Protein AF-A0A3M1WYJ8-F1 (afdb_monomer)

Solvent-accessible surface area (backbone atoms only — not comparable to full-atom values): 9253 Å² total; per-residue (Å²): 134,89,80,79,86,80,86,86,82,82,74,83,57,90,69,56,64,45,80,43,57,81,87,59,79,70,85,52,92,55,92,45,32,32,42,64,47,42,88,48,45,55,42,47,70,81,29,36,41,37,36,57,26,63,38,36,34,71,81,53,55,41,38,27,34,10,36,40,36,34,32,63,87,7,34,40,37,26,68,72,30,37,41,31,32,34,69,78,5,35,39,39,35,31,12,39,36,39,28,37,29,37,43,31,37,15,37,40,39,33,28,55,72,7,37,40,43,27,37,29,38,38,33,34,72,79,10,40,35,38,32,30,55,64,7,38,39,36,22,64,35,31,39,38,36,32,16,39,39,41,36,36,11,39,39,38,31,36,53,40,80,48,76,75,43,47,80,43,78,44,97,84,33,46,82,44,82,43,70,72,78,80,77,77,132

Structure (mmCIF, N/CA/C/O backbone):
data_AF-A0A3M1WYJ8-F1
#
_entry.id   AF-A0A3M1WYJ8-F1
#
loop_
_atom_site.group_PDB
_atom_site.id
_atom_site.type_symbol
_atom_site.label_atom_id
_atom_site.label_alt_id
_atom_site.label_comp_id
_atom_site.label_asym_id
_atom_site.label_entity_id
_atom_site.label_seq_id
_atom_site.pdbx_PDB_ins_code
_atom_site.Cartn_x
_atom_site.Cartn_y
_atom_site.Cartn_z
_atom_site.occupancy
_atom_site.B_iso_or_equiv
_atom_site.auth_seq_id
_atom_site.auth_comp_id
_atom_site.auth_asym_id
_atom_site.auth_atom_id
_atom_site.pdbx_PDB_model_num
ATOM 1 N N . MET A 1 1 ? 28.071 -8.691 -31.737 1.00 35.38 1 MET A N 1
ATOM 2 C CA . MET A 1 1 ? 26.910 -8.791 -32.644 1.00 35.38 1 MET A CA 1
ATOM 3 C C . MET A 1 1 ? 25.763 -8.056 -31.967 1.00 35.38 1 MET A C 1
ATOM 5 O O . MET A 1 1 ? 25.315 -8.495 -30.919 1.00 35.38 1 MET A O 1
ATOM 9 N N . LEU A 1 2 ? 25.422 -6.865 -32.464 1.00 39.56 2 LEU A N 1
ATOM 10 C CA . LEU A 1 2 ? 24.343 -6.019 -31.945 1.00 39.56 2 LEU A CA 1
ATOM 11 C C . LEU A 1 2 ? 23.001 -6.620 -32.377 1.00 39.56 2 LEU A C 1
ATOM 13 O O . LEU A 1 2 ? 22.712 -6.640 -33.572 1.00 39.56 2 LEU A O 1
ATOM 17 N N . LEU A 1 3 ? 22.196 -7.098 -31.432 1.00 30.53 3 LEU A N 1
ATOM 18 C CA . LEU A 1 3 ? 20.797 -7.431 -31.688 1.00 30.53 3 LEU A CA 1
ATOM 19 C C . LEU A 1 3 ? 19.951 -6.221 -31.287 1.00 30.53 3 LEU A C 1
ATOM 21 O O . LEU A 1 3 ? 19.890 -5.853 -30.117 1.00 30.53 3 LEU A O 1
ATOM 25 N N . ARG A 1 4 ? 19.347 -5.568 -32.283 1.00 37.62 4 ARG A N 1
ATOM 26 C CA . ARG A 1 4 ? 18.292 -4.574 -32.066 1.00 37.62 4 ARG A CA 1
ATOM 27 C C . ARG A 1 4 ? 16.993 -5.317 -31.729 1.00 37.62 4 ARG A C 1
ATOM 29 O O . ARG A 1 4 ? 16.650 -6.225 -32.486 1.00 37.62 4 ARG A O 1
ATOM 36 N N . PRO A 1 5 ? 16.242 -4.935 -30.685 1.00 34.72 5 PRO A N 1
ATOM 37 C CA . PRO A 1 5 ? 14.880 -5.420 -30.518 1.00 34.72 5 PRO A CA 1
ATOM 38 C C . PRO A 1 5 ? 13.950 -4.747 -31.535 1.00 34.72 5 PRO A C 1
ATOM 40 O O . PRO A 1 5 ? 14.002 -3.534 -31.739 1.00 34.72 5 PRO A O 1
ATOM 43 N N . ILE A 1 6 ? 13.114 -5.562 -32.173 1.00 37.09 6 ILE A N 1
ATOM 44 C CA . ILE A 1 6 ? 12.003 -5.161 -33.041 1.00 37.09 6 ILE 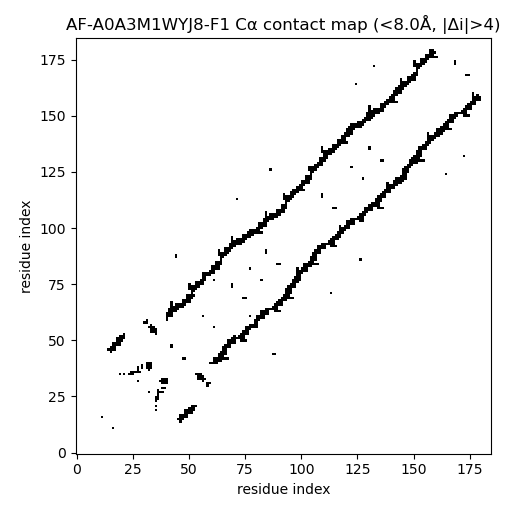A CA 1
ATOM 45 C C . ILE A 1 6 ? 10.793 -4.902 -32.132 1.00 37.09 6 ILE A C 1
ATOM 47 O O . ILE A 1 6 ? 10.436 -5.772 -31.341 1.00 37.09 6 ILE A O 1
ATOM 51 N N . GLN A 1 7 ? 10.171 -3.722 -32.231 1.00 39.06 7 GLN A N 1
ATOM 52 C CA . GLN A 1 7 ? 8.877 -3.441 -31.594 1.00 39.06 7 GLN A CA 1
ATOM 53 C C . GLN A 1 7 ? 7.760 -4.225 -32.296 1.00 39.06 7 GLN A C 1
ATOM 55 O O . GLN A 1 7 ? 7.704 -4.250 -33.528 1.00 39.06 7 GLN A O 1
ATOM 60 N N . PRO A 1 8 ? 6.844 -4.813 -31.513 1.00 36.22 8 PRO A N 1
ATOM 61 C CA . PRO A 1 8 ? 5.503 -4.233 -31.456 1.00 36.22 8 PRO A CA 1
ATOM 62 C C . PRO A 1 8 ? 4.924 -4.191 -30.030 1.00 36.22 8 PRO A C 1
ATOM 64 O O . PRO A 1 8 ? 4.892 -5.201 -29.336 1.00 36.22 8 PRO A O 1
ATOM 67 N N . GLY A 1 9 ? 4.405 -3.026 -29.622 1.00 38.31 9 GLY A N 1
ATOM 68 C CA . GLY A 1 9 ? 3.364 -2.938 -28.586 1.00 38.31 9 GLY A CA 1
ATOM 69 C C . GLY A 1 9 ? 3.595 -1.983 -27.415 1.00 38.31 9 GLY A C 1
ATOM 70 O O . GLY A 1 9 ? 2.616 -1.510 -26.852 1.00 38.3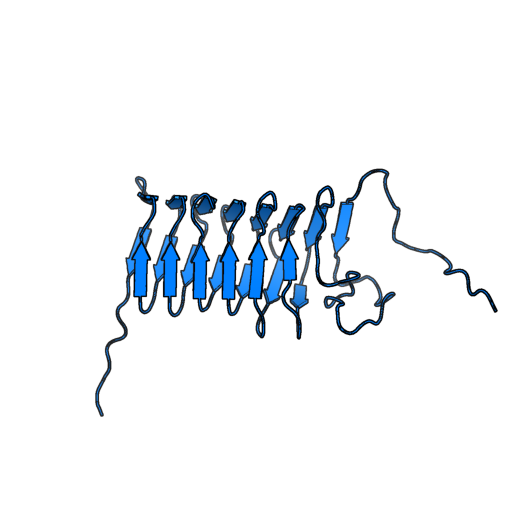1 9 GLY A O 1
ATOM 71 N N . VAL A 1 10 ? 4.837 -1.630 -27.076 1.00 44.97 10 VAL A N 1
ATOM 72 C CA . VAL A 1 10 ? 5.088 -0.513 -26.152 1.00 44.97 10 VAL A CA 1
ATOM 73 C C . VAL A 1 10 ? 5.203 0.736 -27.007 1.00 44.97 10 VAL A C 1
ATOM 75 O O . VAL A 1 10 ? 6.253 0.966 -27.601 1.00 44.97 10 VAL A O 1
ATOM 78 N N . SER A 1 11 ? 4.132 1.517 -27.126 1.00 38.69 11 SER A N 1
ATOM 79 C CA . SER A 1 11 ? 4.302 2.920 -27.498 1.00 38.69 11 SER A CA 1
ATOM 80 C C . SER A 1 11 ? 4.888 3.613 -26.273 1.00 38.69 11 SER A C 1
ATOM 82 O O . SER A 1 11 ? 4.176 3.714 -25.274 1.00 38.69 11 SER A O 1
ATOM 84 N N . PRO A 1 12 ? 6.152 4.075 -26.294 1.00 40.03 12 PRO A N 1
ATOM 85 C CA . PRO A 1 12 ? 6.555 5.095 -25.351 1.00 40.03 12 PRO A CA 1
ATOM 86 C C . PRO A 1 12 ? 5.782 6.342 -25.777 1.00 40.03 12 PRO A C 1
ATOM 88 O O . PRO A 1 12 ? 6.176 7.041 -26.708 1.00 40.03 12 PRO A O 1
ATOM 91 N N . THR A 1 13 ? 4.607 6.563 -25.196 1.00 44.53 13 THR A N 1
ATOM 92 C CA . THR A 1 13 ? 4.047 7.909 -25.204 1.00 44.53 13 THR A CA 1
ATOM 93 C C . THR A 1 13 ? 4.983 8.736 -24.345 1.00 44.53 13 THR A C 1
ATOM 95 O O . THR A 1 13 ? 5.343 8.303 -23.249 1.00 44.53 13 THR A O 1
ATOM 98 N N . ASP A 1 14 ? 5.454 9.851 -24.891 1.00 43.44 14 ASP A N 1
ATOM 99 C CA . ASP A 1 14 ? 6.293 10.811 -24.187 1.00 43.44 14 ASP A CA 1
ATOM 100 C C . ASP A 1 14 ? 5.779 10.999 -22.746 1.00 43.44 14 ASP A C 1
ATOM 102 O O . ASP A 1 14 ? 4.594 11.252 -22.552 1.00 43.44 14 ASP A O 1
ATOM 106 N N . GLU A 1 15 ? 6.682 10.821 -21.771 1.00 45.34 15 GLU A N 1
ATOM 107 C CA . GLU A 1 15 ? 6.469 10.733 -20.309 1.00 45.34 15 GLU A CA 1
ATOM 108 C C . GLU A 1 15 ? 6.172 9.331 -19.741 1.00 45.34 15 GLU A C 1
ATOM 110 O O . GLU A 1 15 ? 5.025 8.926 -19.639 1.00 45.34 15 GLU A O 1
ATOM 115 N N . GLY A 1 16 ? 7.226 8.630 -19.286 1.00 59.47 16 GLY A N 1
ATOM 116 C CA . GLY A 1 16 ? 7.313 7.836 -18.038 1.00 59.47 16 GLY A CA 1
ATOM 117 C C . GLY A 1 16 ? 6.191 6.881 -17.590 1.00 59.47 16 GLY A C 1
ATOM 118 O O . GLY A 1 16 ? 6.250 6.414 -16.452 1.00 59.47 16 GLY A O 1
ATOM 119 N N . GLN A 1 17 ? 5.181 6.600 -18.409 1.00 61.03 17 GLN A N 1
ATOM 120 C CA . GLN A 1 17 ? 3.990 5.835 -18.052 1.00 61.03 17 GLN A CA 1
ATOM 121 C C . GLN A 1 17 ? 4.057 4.422 -18.631 1.00 61.03 17 GLN A C 1
ATOM 123 O O . GLN A 1 17 ? 4.273 4.232 -19.828 1.00 61.03 17 GLN A O 1
ATOM 128 N N . TYR A 1 18 ? 3.820 3.426 -17.782 1.00 66.31 18 TYR A N 1
ATOM 129 C CA . TYR A 1 18 ? 3.803 2.016 -18.158 1.00 66.31 18 TYR A CA 1
ATOM 130 C C . TYR A 1 18 ? 2.464 1.386 -17.766 1.00 66.31 18 TYR A C 1
ATOM 132 O O . TYR A 1 18 ? 2.014 1.529 -16.628 1.00 66.31 18 TYR A O 1
ATOM 140 N N . TYR A 1 19 ? 1.845 0.661 -18.697 1.00 63.75 19 TYR A N 1
ATOM 141 C CA . TYR A 1 19 ? 0.573 -0.035 -18.496 1.00 63.75 19 TYR A CA 1
ATOM 142 C C . TYR A 1 19 ? 0.793 -1.548 -18.559 1.00 63.75 19 TYR A C 1
ATOM 144 O O . TYR A 1 19 ? 1.392 -2.043 -19.512 1.00 63.75 19 TYR A O 1
ATOM 152 N N . PHE A 1 20 ? 0.296 -2.279 -17.558 1.00 60.69 20 PHE A N 1
ATOM 153 C CA . PHE A 1 20 ? 0.412 -3.735 -17.468 1.00 60.69 20 PHE A CA 1
ATOM 154 C C . PHE A 1 20 ? -0.941 -4.398 -17.681 1.00 60.69 20 PHE A C 1
ATOM 156 O O . PHE A 1 20 ? -1.806 -4.348 -16.805 1.00 60.69 20 PHE A O 1
ATOM 163 N N . SER A 1 21 ? -1.086 -5.064 -18.827 1.00 56.38 21 SER A N 1
ATOM 164 C CA . SER A 1 21 ? -2.189 -5.977 -19.121 1.00 56.38 21 SER A CA 1
ATOM 165 C C . SER A 1 21 ? -1.664 -7.419 -19.169 1.00 56.38 21 SER A C 1
ATOM 167 O O . SER A 1 21 ? -0.598 -7.652 -19.744 1.00 56.38 21 SER A O 1
ATOM 169 N N . PRO A 1 22 ? -2.397 -8.406 -18.621 1.00 46.12 22 PRO A N 1
ATOM 170 C CA . PRO A 1 22 ? -1.986 -9.814 -18.596 1.00 46.12 22 PRO A CA 1
ATOM 171 C C . PRO A 1 22 ? -1.801 -10.459 -19.984 1.00 46.12 22 PRO A C 1
ATOM 173 O O . PRO A 1 22 ? -1.339 -11.593 -20.066 1.00 46.12 22 PRO A O 1
ATOM 176 N N . SER A 1 23 ? -2.143 -9.769 -21.078 1.00 46.81 23 SER A N 1
ATOM 177 C CA . SER A 1 23 ? -2.062 -10.289 -22.447 1.00 46.81 23 SER A CA 1
ATOM 178 C C . SER A 1 23 ? -0.786 -9.920 -23.221 1.00 46.81 23 SER A C 1
ATOM 180 O O . SER A 1 23 ? -0.756 -10.144 -24.430 1.00 46.81 23 SER A O 1
ATOM 182 N N . GLN A 1 24 ? 0.229 -9.302 -22.600 1.00 47.62 24 GLN A N 1
ATOM 183 C CA . GLN A 1 24 ? 1.444 -8.858 -23.303 1.00 47.62 24 GLN A CA 1
ATOM 184 C C . GLN A 1 24 ? 2.704 -9.602 -22.828 1.00 47.62 24 GLN A C 1
ATOM 186 O O . GLN A 1 24 ? 2.975 -9.711 -21.635 1.00 47.62 24 GLN A O 1
ATOM 191 N N . ASP A 1 25 ? 3.436 -10.141 -23.807 1.00 45.81 25 ASP A N 1
ATOM 192 C CA . ASP A 1 25 ? 4.542 -11.093 -23.684 1.00 45.81 25 ASP A CA 1
ATOM 193 C C . ASP A 1 25 ? 5.726 -10.651 -22.798 1.00 45.81 25 ASP A C 1
ATOM 195 O O . ASP A 1 25 ? 6.100 -9.479 -22.721 1.00 45.81 25 ASP A O 1
ATOM 199 N N . ASN A 1 26 ? 6.384 -11.659 -22.206 1.00 45.47 26 ASN A N 1
ATOM 200 C CA . ASN A 1 26 ? 7.586 -11.617 -21.358 1.00 45.47 26 ASN A CA 1
ATOM 201 C C . ASN A 1 26 ? 8.853 -11.114 -22.096 1.00 45.47 26 ASN A C 1
ATOM 203 O O . ASN A 1 26 ? 9.831 -11.848 -22.247 1.00 45.47 26 ASN A O 1
ATOM 207 N N . LEU A 1 27 ? 8.871 -9.863 -22.562 1.00 52.78 27 LEU A N 1
ATOM 208 C CA . LEU A 1 27 ? 9.989 -9.300 -23.343 1.00 52.78 27 LEU A CA 1
ATOM 209 C C . LEU A 1 27 ? 11.279 -9.074 -22.534 1.00 52.78 27 LEU A C 1
ATOM 211 O O . LEU A 1 27 ? 12.350 -8.882 -23.110 1.00 52.78 27 LEU A O 1
ATOM 215 N N . PHE A 1 28 ? 11.202 -9.140 -21.205 1.00 48.91 28 PHE A N 1
ATOM 216 C CA . PHE A 1 28 ? 12.353 -9.046 -20.315 1.00 48.91 28 PHE A CA 1
ATOM 217 C C . PHE A 1 28 ? 12.410 -10.300 -19.435 1.00 48.91 28 PHE A C 1
ATOM 219 O O . PHE A 1 28 ? 11.423 -10.637 -18.775 1.00 48.91 28 PHE A O 1
ATOM 226 N N . VAL A 1 29 ? 13.573 -10.956 -19.366 1.00 51.25 29 VAL A N 1
ATOM 227 C CA . VAL A 1 29 ? 13.847 -12.072 -18.443 1.00 51.25 29 VAL A CA 1
ATOM 228 C C . VAL A 1 29 ? 15.046 -11.692 -17.581 1.00 51.25 29 VAL A C 1
ATOM 230 O O . VAL A 1 29 ? 16.197 -11.916 -17.947 1.00 51.25 29 VAL A O 1
ATOM 233 N N . THR A 1 30 ? 14.777 -11.064 -16.440 1.00 58.12 30 THR A N 1
ATOM 234 C CA . THR A 1 30 ? 15.759 -10.881 -15.368 1.00 58.12 30 THR A CA 1
ATOM 235 C C . THR A 1 30 ? 15.161 -11.399 -14.059 1.00 58.12 30 THR A C 1
ATOM 237 O O . THR A 1 30 ? 13.935 -11.410 -13.927 1.00 58.12 30 THR A O 1
ATOM 240 N N . PRO A 1 31 ? 15.982 -11.797 -13.070 1.00 61.78 31 PRO A N 1
ATOM 241 C CA . PRO A 1 31 ? 15.484 -12.212 -11.754 1.00 61.78 31 PRO A CA 1
ATOM 242 C C . PRO A 1 31 ? 14.673 -11.134 -11.014 1.00 61.78 31 PRO A C 1
ATOM 244 O O . PRO A 1 31 ? 14.010 -11.438 -10.030 1.00 61.78 31 PRO A O 1
ATOM 247 N N . GLN A 1 32 ? 14.751 -9.881 -11.467 1.00 64.00 32 GLN A N 1
ATOM 248 C CA . GLN A 1 32 ? 14.113 -8.711 -10.861 1.00 64.00 32 GLN A CA 1
ATOM 249 C C . GLN A 1 32 ? 12.874 -8.258 -11.635 1.00 64.00 32 GLN A C 1
ATOM 251 O O . GLN A 1 32 ? 12.406 -7.139 -11.444 1.00 64.00 32 GLN A O 1
ATOM 256 N N . ASN A 1 33 ? 12.364 -9.093 -12.539 1.00 69.88 33 ASN A N 1
ATOM 257 C CA . ASN A 1 33 ? 11.153 -8.769 -13.269 1.00 69.88 33 ASN A CA 1
ATOM 258 C C . ASN A 1 33 ? 9.918 -9.214 -12.506 1.00 69.88 33 ASN A C 1
ATOM 260 O O . ASN A 1 33 ? 9.899 -10.242 -11.828 1.00 69.88 33 ASN A O 1
ATOM 264 N N . TRP A 1 34 ? 8.877 -8.413 -12.660 1.00 80.44 34 TRP A N 1
ATOM 265 C CA . TRP A 1 34 ? 7.548 -8.725 -12.165 1.00 80.44 34 TRP A CA 1
ATOM 266 C C . TRP A 1 34 ? 6.946 -9.780 -13.097 1.00 80.44 34 TRP A C 1
ATOM 268 O O . TRP A 1 34 ? 7.482 -10.037 -14.175 1.00 80.44 34 TRP A O 1
ATOM 278 N N . LEU A 1 35 ? 5.842 -10.404 -12.715 1.00 76.06 35 LEU A N 1
ATOM 279 C CA . LEU A 1 35 ? 5.096 -11.281 -13.615 1.00 76.06 35 LEU A CA 1
ATOM 280 C C . LEU A 1 35 ? 3.676 -10.736 -13.764 1.00 76.06 35 LEU A C 1
ATOM 282 O O . LEU A 1 35 ? 2.961 -10.751 -12.767 1.00 76.06 35 LEU A O 1
ATOM 286 N N . PRO A 1 36 ? 3.248 -10.278 -14.956 1.00 66.81 36 PRO A N 1
ATOM 287 C CA . PRO A 1 36 ? 4.002 -10.210 -16.218 1.00 66.81 36 PRO A CA 1
ATOM 288 C C . PRO A 1 36 ? 5.160 -9.188 -16.185 1.00 66.81 36 PRO A C 1
ATOM 290 O O . PRO A 1 36 ? 5.178 -8.284 -15.351 1.00 66.81 36 PRO A O 1
ATOM 293 N N . SER A 1 37 ? 6.145 -9.352 -17.079 1.00 64.81 37 SER A N 1
ATOM 294 C CA . SER A 1 37 ? 7.452 -8.669 -17.027 1.00 64.81 37 SER A CA 1
ATOM 295 C C . SER A 1 37 ? 7.400 -7.132 -17.040 1.00 64.81 37 SER A C 1
ATOM 297 O O . SER A 1 37 ? 7.342 -6.521 -18.105 1.00 64.81 37 SER A O 1
ATOM 299 N N . TYR A 1 38 ? 7.584 -6.502 -15.875 1.00 72.25 38 TYR A N 1
ATOM 300 C CA . TYR A 1 38 ? 8.110 -5.131 -15.743 1.00 72.25 38 TYR A CA 1
ATOM 301 C C . TYR A 1 38 ? 9.633 -5.179 -15.534 1.00 72.25 38 TYR A C 1
ATOM 303 O O . TYR A 1 38 ? 10.104 -6.028 -14.770 1.00 72.25 38 TYR A O 1
ATOM 311 N N . PRO A 1 39 ? 10.423 -4.307 -16.189 1.00 65.88 39 PRO A N 1
ATOM 312 C CA . PRO A 1 39 ? 11.866 -4.279 -16.005 1.00 65.88 39 PRO A CA 1
ATOM 313 C C . PRO A 1 39 ? 12.261 -3.699 -14.638 1.00 65.88 39 PRO A C 1
ATOM 315 O O . PRO A 1 39 ? 12.240 -2.489 -14.419 1.00 65.88 39 PRO A O 1
ATOM 318 N N . GLY A 1 40 ? 12.751 -4.573 -13.759 1.00 77.19 40 GLY A N 1
ATOM 319 C CA . GLY A 1 40 ? 13.444 -4.197 -12.529 1.00 77.19 40 GLY A CA 1
ATOM 320 C C . GLY A 1 40 ? 12.573 -4.128 -11.273 1.00 77.19 40 GLY A C 1
ATOM 321 O O . GLY A 1 40 ? 11.352 -4.188 -11.300 1.00 77.19 40 GLY A O 1
ATOM 322 N N . ALA A 1 41 ? 13.240 -3.976 -10.132 1.00 87.44 41 ALA A N 1
ATOM 323 C CA . ALA A 1 41 ? 12.632 -4.025 -8.802 1.00 87.44 41 ALA A CA 1
ATOM 324 C C . ALA A 1 41 ? 12.114 -2.668 -8.292 1.00 87.44 41 ALA A C 1
ATOM 326 O O . ALA A 1 41 ? 11.773 -2.538 -7.119 1.00 87.44 41 ALA A O 1
ATOM 327 N N . LYS A 1 42 ? 12.119 -1.633 -9.141 1.00 91.25 42 LYS A N 1
ATOM 328 C CA . LYS A 1 42 ? 11.938 -0.248 -8.710 1.00 91.25 42 LYS A CA 1
ATOM 329 C C . LYS A 1 42 ? 11.111 0.570 -9.694 1.00 91.25 42 LYS A C 1
ATOM 331 O O . LYS A 1 42 ? 11.452 0.635 -10.874 1.00 91.25 42 LYS A O 1
ATOM 336 N N . VAL A 1 43 ? 10.079 1.236 -9.186 1.00 92.44 43 VAL A N 1
ATOM 337 C CA . VAL A 1 43 ? 9.394 2.340 -9.873 1.00 92.44 43 VAL A CA 1
ATOM 338 C C . VAL A 1 43 ? 10.137 3.618 -9.510 1.00 92.44 43 VAL A C 1
ATOM 340 O O . VAL A 1 43 ? 10.085 4.055 -8.358 1.00 92.44 43 VAL A O 1
ATOM 343 N N . LYS A 1 44 ? 10.896 4.186 -10.444 1.00 91.81 44 LYS A N 1
ATOM 344 C CA . LYS A 1 44 ? 11.788 5.318 -10.159 1.00 91.81 44 LYS A CA 1
ATOM 345 C C . LYS A 1 44 ? 11.008 6.620 -10.032 1.00 91.81 44 LYS A C 1
ATOM 347 O O . LYS A 1 44 ? 9.900 6.751 -10.543 1.00 91.81 44 LYS A O 1
ATOM 352 N N . ALA A 1 45 ? 11.622 7.613 -9.396 1.00 92.75 45 ALA A N 1
ATOM 353 C CA . ALA A 1 45 ? 11.074 8.962 -9.350 1.00 92.75 45 ALA A CA 1
ATOM 354 C C . ALA A 1 45 ? 10.732 9.477 -10.764 1.00 92.75 45 ALA A C 1
ATOM 356 O O . ALA A 1 45 ? 11.539 9.369 -11.688 1.00 92.75 45 ALA A O 1
ATOM 357 N N . GLY A 1 46 ? 9.529 10.031 -10.920 1.00 90.62 46 GLY A N 1
ATOM 358 C CA . GLY A 1 46 ? 8.997 10.501 -12.204 1.00 90.62 46 GLY A CA 1
ATOM 359 C C . GLY A 1 46 ? 8.351 9.419 -13.079 1.00 90.62 46 GLY A C 1
ATOM 360 O O . GLY A 1 46 ? 7.670 9.767 -14.039 1.00 90.62 46 GLY A O 1
ATOM 361 N N . GLU A 1 47 ? 8.504 8.132 -12.753 1.00 89.19 47 GLU A N 1
ATOM 362 C CA . GLU A 1 47 ? 7.796 7.049 -13.444 1.00 89.19 47 GLU A CA 1
ATOM 363 C C . GLU A 1 47 ? 6.403 6.837 -12.845 1.00 89.19 47 GLU A C 1
ATOM 365 O O . GLU A 1 47 ? 6.177 7.020 -11.644 1.00 89.19 47 GLU A O 1
ATOM 370 N N . THR A 1 48 ? 5.467 6.416 -13.692 1.00 92.62 48 THR A N 1
ATOM 371 C CA . THR A 1 48 ? 4.159 5.911 -13.276 1.00 92.62 48 THR A CA 1
ATOM 372 C C . THR A 1 48 ? 3.949 4.519 -13.848 1.00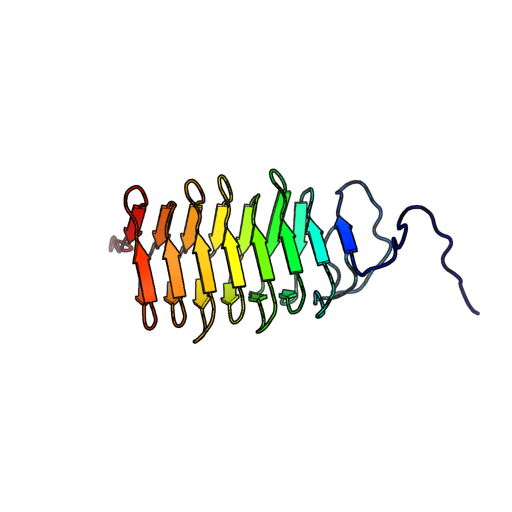 92.62 48 THR A C 1
ATOM 374 O O . THR A 1 48 ? 4.006 4.317 -15.059 1.00 92.62 48 THR A O 1
ATOM 377 N N . VAL A 1 49 ? 3.672 3.556 -12.979 1.00 90.88 49 VAL A N 1
ATOM 378 C CA . VAL A 1 49 ? 3.354 2.179 -13.357 1.00 90.88 49 VAL A CA 1
ATOM 379 C C . VAL A 1 49 ? 1.906 1.895 -12.995 1.00 90.88 49 VAL A C 1
ATOM 381 O O . VAL A 1 49 ? 1.495 2.148 -11.868 1.00 90.88 49 VAL A O 1
ATOM 384 N N . THR A 1 50 ? 1.135 1.365 -13.943 1.00 92.00 50 THR A N 1
ATOM 385 C CA . THR A 1 50 ? -0.279 1.023 -13.754 1.00 92.00 50 THR A CA 1
ATOM 386 C C . THR A 1 50 ? -0.505 -0.469 -13.966 1.00 92.00 50 THR A C 1
ATOM 388 O O . THR A 1 50 ? -0.257 -0.989 -15.053 1.00 92.00 50 THR A O 1
ATOM 391 N N . ILE A 1 51 ? -1.019 -1.152 -12.946 1.00 90.31 51 ILE A N 1
ATOM 392 C CA . ILE A 1 51 ? -1.395 -2.567 -12.976 1.00 90.31 51 ILE A CA 1
ATOM 393 C C . ILE A 1 51 ? -2.890 -2.666 -13.291 1.00 90.31 51 ILE A C 1
ATOM 395 O O . ILE A 1 51 ? -3.710 -2.125 -12.552 1.00 90.31 51 ILE A O 1
ATOM 399 N N . GLN A 1 52 ? -3.239 -3.344 -14.390 1.00 88.38 52 GLN A N 1
ATOM 400 C CA . GLN A 1 52 ? -4.623 -3.475 -14.880 1.00 88.38 52 GLN A CA 1
ATOM 401 C C . GLN A 1 52 ? -5.177 -4.906 -14.780 1.00 88.38 52 GLN A C 1
ATOM 403 O O . GLN A 1 52 ? -6.321 -5.153 -15.141 1.00 88.38 52 GLN A O 1
ATOM 408 N N . GLY A 1 53 ? -4.359 -5.857 -14.333 1.00 87.19 53 GLY A N 1
ATOM 409 C CA . GLY A 1 53 ? -4.745 -7.249 -14.119 1.00 87.19 53 GLY A CA 1
ATOM 410 C C . GLY A 1 53 ? -3.969 -7.822 -12.944 1.00 87.19 53 GLY A C 1
ATOM 411 O O . GLY A 1 53 ? -3.801 -7.150 -11.934 1.00 87.19 53 GLY A O 1
ATOM 412 N N . VAL A 1 54 ? -3.453 -9.040 -13.069 1.00 89.94 54 VAL A N 1
ATOM 413 C CA . VAL A 1 54 ? -2.675 -9.653 -11.988 1.00 89.94 54 VAL A CA 1
ATOM 414 C C . VAL A 1 54 ? -1.179 -9.428 -12.197 1.00 89.94 54 VAL A C 1
ATOM 416 O O . VAL A 1 54 ? -0.662 -9.714 -13.277 1.00 89.94 54 VAL A O 1
ATOM 419 N N . ALA A 1 55 ? -0.490 -8.953 -11.159 1.00 89.94 55 ALA A N 1
ATOM 420 C CA . ALA A 1 55 ? 0.961 -8.829 -11.100 1.00 89.94 55 ALA A CA 1
ATOM 421 C C . ALA A 1 55 ? 1.529 -9.567 -9.877 1.00 89.94 55 ALA A C 1
ATOM 423 O O . ALA A 1 55 ? 1.024 -9.424 -8.766 1.00 89.94 55 ALA A O 1
ATOM 424 N N . TYR A 1 56 ? 2.612 -10.320 -10.065 1.00 89.50 56 TYR A N 1
ATOM 425 C CA . TYR A 1 56 ? 3.335 -11.023 -9.007 1.00 89.50 56 TYR A CA 1
ATOM 426 C C . TYR A 1 56 ? 4.768 -10.510 -8.885 1.00 89.50 56 TYR A C 1
ATOM 428 O O . TYR A 1 56 ? 5.486 -10.385 -9.880 1.00 89.50 56 TYR A O 1
ATOM 436 N N . ILE A 1 57 ? 5.200 -10.292 -7.646 1.00 89.12 57 ILE A N 1
ATOM 437 C CA . ILE A 1 57 ? 6.564 -9.932 -7.260 1.00 89.12 57 ILE A CA 1
ATOM 438 C C . ILE A 1 57 ? 7.144 -11.104 -6.459 1.00 89.12 57 ILE A C 1
ATOM 440 O O . ILE A 1 57 ? 6.865 -11.235 -5.263 1.00 89.12 57 ILE A O 1
ATOM 444 N N . PRO A 1 58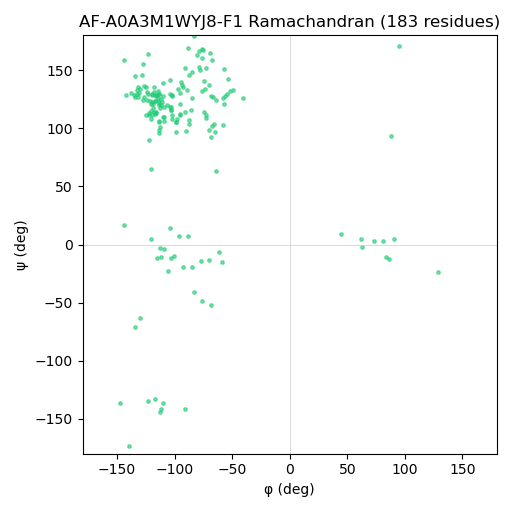 ? 7.893 -12.017 -7.100 1.00 77.38 58 PRO A N 1
ATOM 445 C CA . PRO A 1 58 ? 8.151 -13.315 -6.495 1.00 77.38 58 PRO A CA 1
ATOM 446 C C . PRO A 1 58 ? 9.312 -13.305 -5.493 1.00 77.38 58 PRO A C 1
ATOM 448 O O . PRO A 1 58 ? 9.201 -13.952 -4.457 1.00 77.38 58 PRO A O 1
ATOM 451 N N . HIS A 1 59 ? 10.422 -12.602 -5.763 1.00 82.00 59 HIS A N 1
ATOM 452 C CA . HIS A 1 59 ? 11.688 -12.860 -5.048 1.00 82.00 59 HIS A CA 1
ATOM 453 C C . HIS A 1 59 ? 12.557 -11.626 -4.756 1.00 82.00 59 HIS A C 1
ATOM 455 O O . HIS A 1 59 ? 13.741 -11.770 -4.457 1.00 82.00 59 HIS A O 1
ATOM 461 N N . PHE A 1 60 ? 12.009 -10.417 -4.834 1.00 87.69 60 PHE A N 1
ATOM 462 C CA . PHE A 1 60 ? 12.726 -9.192 -4.466 1.00 87.69 60 PHE A CA 1
ATOM 463 C C . PHE A 1 60 ? 11.784 -8.180 -3.812 1.00 87.69 60 PHE A C 1
ATOM 465 O O . PHE A 1 60 ? 10.571 -8.244 -4.004 1.00 87.69 60 PHE A O 1
ATOM 472 N N . ASP A 1 61 ? 12.356 -7.244 -3.056 1.00 92.38 61 ASP A N 1
ATOM 473 C CA . ASP A 1 61 ? 11.617 -6.087 -2.556 1.00 92.38 61 ASP A CA 1
ATOM 474 C C . ASP A 1 61 ? 11.245 -5.167 -3.721 1.00 92.38 61 ASP A C 1
ATOM 476 O O . ASP A 1 61 ? 12.115 -4.758 -4.494 1.00 92.38 61 ASP A O 1
ATOM 480 N N . LEU A 1 62 ? 9.966 -4.811 -3.827 1.00 94.62 62 LEU A N 1
ATOM 481 C CA . LEU A 1 62 ? 9.509 -3.798 -4.773 1.00 94.62 62 LEU A CA 1
ATOM 482 C C . LEU A 1 62 ? 9.647 -2.413 -4.135 1.00 94.62 62 LEU A C 1
ATOM 484 O O . LEU A 1 62 ? 8.961 -2.108 -3.161 1.00 94.62 62 LEU A O 1
ATOM 488 N N . GLU A 1 63 ? 10.503 -1.567 -4.701 1.00 96.19 63 GLU A N 1
ATOM 489 C CA . GLU A 1 63 ? 10.684 -0.178 -4.276 1.00 96.19 63 GLU A CA 1
ATOM 490 C C . GLU A 1 63 ? 9.879 0.799 -5.143 1.00 96.19 63 GLU A C 1
ATOM 492 O O . GLU A 1 63 ? 9.921 0.754 -6.372 1.00 96.19 63 GLU A O 1
ATOM 497 N N . ILE A 1 64 ? 9.185 1.741 -4.509 1.00 97.06 64 ILE A N 1
ATOM 498 C CA . ILE A 1 64 ? 8.403 2.777 -5.189 1.00 97.06 64 ILE A CA 1
ATOM 499 C C . ILE A 1 64 ? 8.941 4.147 -4.776 1.00 97.06 64 ILE A C 1
ATOM 501 O O . ILE A 1 64 ? 8.728 4.583 -3.649 1.00 97.06 64 ILE A O 1
ATOM 505 N N . GLU A 1 65 ? 9.631 4.824 -5.692 1.00 96.25 65 GLU A N 1
ATOM 506 C CA . GLU A 1 65 ? 9.990 6.254 -5.608 1.00 96.25 65 GLU A CA 1
ATOM 507 C C . GLU A 1 65 ? 9.142 7.121 -6.544 1.00 96.25 65 GLU A C 1
ATOM 509 O O . GLU A 1 65 ? 9.029 8.324 -6.330 1.00 96.25 65 GLU A O 1
ATOM 514 N N . GLY A 1 66 ? 8.580 6.526 -7.600 1.00 95.56 66 GLY A N 1
ATOM 515 C CA . GLY A 1 66 ? 7.594 7.150 -8.480 1.00 95.56 66 GLY A CA 1
ATOM 516 C C . GLY A 1 66 ? 6.166 6.887 -8.017 1.00 95.56 66 GLY A C 1
ATOM 517 O O . GLY A 1 66 ? 5.879 6.866 -6.821 1.00 95.56 66 GLY A O 1
ATOM 518 N N . THR A 1 67 ? 5.266 6.658 -8.972 1.00 96.94 67 THR A N 1
ATOM 519 C CA . THR A 1 67 ? 3.862 6.324 -8.701 1.00 96.94 67 THR A CA 1
ATOM 520 C C . THR A 1 67 ? 3.541 4.903 -9.157 1.00 96.94 67 THR A C 1
ATOM 522 O O . THR A 1 67 ? 3.749 4.563 -10.319 1.00 96.94 67 THR A O 1
ATOM 525 N N . LEU A 1 68 ? 2.994 4.076 -8.268 1.00 96.25 68 LEU A N 1
ATOM 526 C CA . LEU A 1 68 ? 2.397 2.785 -8.614 1.00 96.25 68 LEU A CA 1
ATOM 527 C C . LEU A 1 68 ? 0.881 2.863 -8.430 1.00 96.25 68 LEU A C 1
ATOM 529 O O . LEU A 1 68 ? 0.408 3.256 -7.365 1.00 96.25 68 LEU A O 1
ATOM 533 N N . ILE A 1 69 ? 0.130 2.478 -9.455 1.00 96.12 69 ILE A N 1
ATOM 534 C CA . ILE A 1 69 ? -1.332 2.469 -9.466 1.00 96.12 69 ILE A CA 1
ATOM 535 C C . ILE A 1 69 ? -1.803 1.034 -9.693 1.00 96.12 69 ILE A C 1
ATOM 537 O O . ILE A 1 69 ? -1.457 0.425 -10.702 1.00 96.12 69 ILE A O 1
ATOM 541 N N . VAL A 1 70 ? -2.610 0.495 -8.785 1.00 95.88 70 VAL A N 1
ATOM 542 C CA . VAL A 1 70 ? -3.327 -0.776 -8.976 1.00 95.88 70 VAL A CA 1
ATOM 543 C C . VAL A 1 70 ? -4.772 -0.428 -9.294 1.00 95.88 70 VAL A C 1
ATOM 545 O O . VAL A 1 70 ? -5.429 0.205 -8.474 1.00 95.88 70 VAL A O 1
ATOM 548 N N . LEU A 1 71 ? -5.253 -0.755 -10.494 1.00 94.31 71 LEU A N 1
ATOM 549 C CA . LEU A 1 71 ? -6.616 -0.414 -10.910 1.00 94.31 71 LEU A CA 1
ATOM 550 C C . LEU A 1 71 ? -7.668 -1.320 -10.264 1.00 94.31 71 LEU A C 1
ATOM 552 O O . LEU A 1 71 ? -7.356 -2.349 -9.674 1.00 94.31 71 LEU A O 1
ATOM 556 N N . LEU A 1 72 ? -8.934 -0.926 -10.402 1.00 93.62 72 LEU A N 1
ATOM 557 C CA . LEU A 1 72 ? -10.067 -1.779 -10.062 1.00 93.62 72 LEU A CA 1
ATOM 558 C C . LEU A 1 72 ? -9.956 -3.125 -10.797 1.00 93.62 72 LEU A C 1
ATOM 560 O O . LEU A 1 72 ? -9.510 -3.164 -11.944 1.00 93.62 72 LEU A O 1
ATOM 564 N N . ASP A 1 73 ? -10.343 -4.206 -10.121 1.00 91.31 73 ASP A N 1
ATOM 565 C CA . ASP A 1 73 ? -10.248 -5.598 -10.590 1.00 91.31 73 ASP A CA 1
ATOM 566 C C . ASP A 1 73 ? -8.815 -6.102 -10.876 1.00 91.31 73 ASP A C 1
ATOM 568 O O . ASP A 1 73 ? -8.630 -7.237 -11.320 1.00 91.31 73 ASP A O 1
ATOM 572 N N . ALA A 1 74 ? -7.789 -5.292 -10.594 1.00 93.12 74 ALA A N 1
ATOM 573 C CA . ALA A 1 74 ? -6.391 -5.696 -10.645 1.00 93.12 74 ALA A CA 1
ATOM 574 C C . ALA A 1 74 ? -5.917 -6.213 -9.279 1.00 93.12 74 ALA A C 1
ATOM 576 O O . ALA A 1 74 ? -6.388 -5.760 -8.233 1.00 93.12 74 ALA A O 1
ATOM 577 N N . THR A 1 75 ? -4.930 -7.110 -9.289 1.00 94.25 75 THR A N 1
ATOM 578 C CA . THR A 1 75 ? -4.322 -7.645 -8.067 1.00 94.25 75 THR A CA 1
ATOM 579 C C . THR A 1 75 ? -2.802 -7.576 -8.134 1.00 94.25 75 THR A C 1
ATOM 581 O O . THR A 1 75 ? -2.194 -8.050 -9.093 1.00 94.25 75 THR A O 1
ATOM 584 N N . LEU A 1 76 ? -2.171 -7.038 -7.093 1.00 95.12 76 LEU A N 1
ATOM 585 C CA . LEU A 1 76 ? -0.723 -7.070 -6.899 1.00 95.12 76 LEU A CA 1
ATOM 586 C C . LEU A 1 76 ? -0.365 -8.006 -5.741 1.00 95.12 76 LEU A C 1
ATOM 588 O O . LEU A 1 76 ? -0.717 -7.754 -4.590 1.00 95.12 76 LEU A O 1
ATOM 592 N N . TYR A 1 77 ? 0.399 -9.052 -6.041 1.00 95.00 77 TYR A N 1
ATOM 593 C CA . TYR A 1 77 ? 0.919 -10.005 -5.067 1.00 95.00 77 TYR A CA 1
ATOM 594 C C . TYR A 1 77 ? 2.403 -9.748 -4.780 1.00 95.00 77 TYR A C 1
ATOM 596 O O . TYR A 1 77 ? 3.254 -9.944 -5.649 1.00 95.00 77 TYR A O 1
ATOM 604 N N . VAL A 1 78 ? 2.726 -9.384 -3.538 1.00 93.12 78 VAL A N 1
ATOM 605 C CA . VAL A 1 78 ? 4.099 -9.248 -3.009 1.00 93.12 78 VAL A CA 1
ATOM 606 C C . VAL A 1 78 ? 4.270 -10.206 -1.828 1.00 93.12 78 VAL A C 1
ATOM 608 O O . VAL A 1 78 ? 4.368 -9.820 -0.665 1.00 93.12 78 VAL A O 1
ATOM 611 N N . SER A 1 79 ? 4.199 -11.504 -2.115 1.00 76.50 79 SER A N 1
ATOM 612 C CA . SER A 1 79 ? 3.917 -12.526 -1.095 1.00 76.50 79 SER A CA 1
ATOM 613 C C . SER A 1 79 ? 5.138 -13.012 -0.310 1.00 76.50 79 SER A C 1
ATOM 615 O O . SER A 1 79 ? 4.972 -13.611 0.746 1.00 76.50 79 SER A O 1
ATOM 617 N N . GLN A 1 80 ? 6.358 -12.818 -0.821 1.00 83.69 80 GLN A N 1
ATOM 618 C CA . GLN A 1 80 ? 7.581 -13.342 -0.187 1.00 83.69 80 GLN A CA 1
ATOM 619 C C . GLN A 1 80 ? 8.530 -12.252 0.316 1.00 83.69 80 GLN A C 1
ATOM 621 O O . GLN A 1 80 ? 9.490 -12.564 1.013 1.00 83.69 80 GLN A O 1
ATOM 626 N N . GLN A 1 81 ? 8.292 -10.998 -0.063 1.00 89.94 81 GLN A N 1
ATOM 627 C CA . GLN A 1 81 ? 9.201 -9.873 0.156 1.00 89.94 81 GLN A CA 1
ATOM 628 C C . GLN A 1 81 ? 8.416 -8.621 0.552 1.00 89.94 81 GLN A C 1
ATOM 630 O O . GLN A 1 81 ? 7.206 -8.685 0.791 1.00 89.94 81 GLN A O 1
ATOM 635 N N . SER A 1 82 ? 9.105 -7.487 0.656 1.00 94.62 82 SER A N 1
ATOM 636 C CA . SER A 1 82 ? 8.499 -6.229 1.073 1.00 94.62 82 SER A CA 1
ATOM 637 C C . SER A 1 82 ? 8.061 -5.385 -0.121 1.00 94.62 82 SER A C 1
ATOM 639 O O . SER A 1 82 ? 8.779 -5.229 -1.109 1.00 94.62 82 SER A O 1
ATOM 641 N N . LEU A 1 83 ? 6.897 -4.760 0.015 1.00 97.06 83 LEU A N 1
ATOM 642 C CA . LEU A 1 83 ? 6.481 -3.622 -0.793 1.00 97.06 83 LEU A CA 1
ATOM 643 C C . LEU A 1 83 ? 6.915 -2.342 -0.070 1.00 97.06 83 LEU A C 1
ATOM 645 O O . LEU A 1 83 ? 6.437 -2.049 1.027 1.00 97.06 83 LEU A O 1
ATOM 649 N N . ARG A 1 84 ? 7.850 -1.592 -0.652 1.00 98.19 84 ARG A N 1
ATOM 650 C CA . ARG A 1 84 ? 8.490 -0.439 -0.009 1.00 98.19 84 ARG A CA 1
ATOM 651 C C . ARG A 1 84 ? 8.104 0.844 -0.729 1.00 98.19 84 ARG A C 1
ATOM 653 O O . ARG A 1 84 ? 8.605 1.124 -1.816 1.00 98.19 84 ARG A O 1
ATOM 660 N N . VAL A 1 85 ? 7.240 1.643 -0.112 1.00 98.31 85 VAL A N 1
ATOM 661 C CA . VAL A 1 85 ? 6.904 2.982 -0.610 1.00 98.31 85 VAL A CA 1
ATOM 662 C C . VAL A 1 85 ? 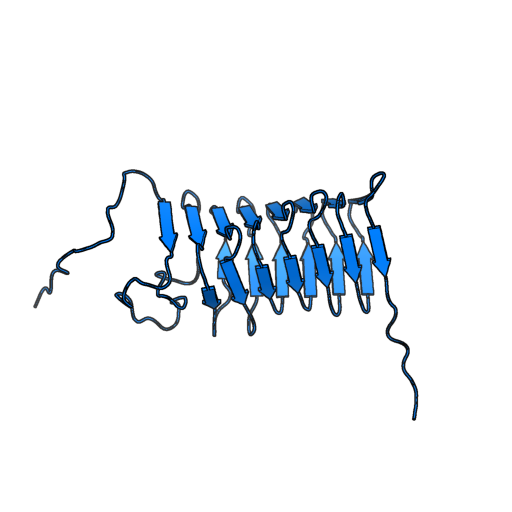7.918 3.949 -0.019 1.00 98.31 85 VAL A C 1
ATOM 664 O O . VAL A 1 85 ? 7.884 4.251 1.170 1.00 98.31 85 VAL A O 1
ATOM 667 N N . LEU A 1 86 ? 8.885 4.377 -0.824 1.00 98.19 86 LEU A N 1
ATOM 668 C CA . LEU A 1 86 ? 9.973 5.237 -0.372 1.00 98.19 86 LEU A CA 1
ATOM 669 C C . LEU A 1 86 ? 9.505 6.693 -0.256 1.00 98.19 86 LEU A C 1
ATOM 671 O O . LEU A 1 86 ? 8.447 7.075 -0.752 1.00 98.19 86 LEU A O 1
ATOM 675 N N . LYS A 1 87 ? 10.308 7.532 0.405 1.00 96.50 87 LYS A N 1
ATOM 676 C CA . LYS A 1 87 ? 10.001 8.959 0.549 1.00 96.50 87 LYS A CA 1
ATOM 677 C C . LYS A 1 87 ? 9.861 9.621 -0.826 1.00 96.50 87 LYS A C 1
ATOM 679 O O . LYS A 1 87 ? 10.782 9.556 -1.633 1.00 96.50 87 LYS A O 1
ATOM 684 N N . GLY A 1 88 ? 8.729 10.286 -1.058 1.00 94.44 88 GLY A N 1
ATOM 685 C CA . GLY A 1 88 ? 8.373 10.884 -2.351 1.00 94.44 88 GLY A CA 1
ATOM 686 C C . GLY A 1 88 ? 7.676 9.923 -3.321 1.00 94.44 88 GLY A C 1
ATOM 687 O O . GLY A 1 88 ? 7.099 10.385 -4.300 1.00 94.44 88 GLY A O 1
ATOM 688 N N . GLY A 1 89 ? 7.680 8.621 -3.023 1.00 98.06 89 GLY A N 1
ATOM 689 C CA . GLY A 1 89 ? 6.918 7.617 -3.748 1.00 98.06 89 GLY A CA 1
ATOM 690 C C . GLY A 1 89 ? 5.449 7.592 -3.343 1.00 98.06 89 GLY A C 1
ATOM 691 O O . GLY A 1 89 ? 5.084 7.935 -2.211 1.00 98.06 89 GLY A O 1
ATOM 692 N N . ARG A 1 90 ? 4.607 7.159 -4.281 1.00 98.44 90 ARG A N 1
ATOM 693 C CA . ARG A 1 90 ? 3.156 7.102 -4.120 1.00 98.44 90 ARG A CA 1
ATOM 694 C C . ARG A 1 90 ? 2.600 5.760 -4.579 1.00 98.44 90 ARG A C 1
ATOM 696 O O . ARG A 1 90 ? 2.855 5.324 -5.699 1.00 98.44 90 ARG A O 1
ATOM 703 N N . LEU A 1 91 ? 1.795 5.135 -3.730 1.00 98.50 91 LEU A N 1
ATOM 704 C CA . LEU A 1 91 ? 1.020 3.940 -4.048 1.00 98.50 91 LEU A CA 1
ATOM 705 C C . LEU A 1 91 ? -0.468 4.285 -4.021 1.00 98.50 91 LEU A C 1
ATOM 707 O O . LEU A 1 91 ? -0.988 4.739 -3.003 1.00 98.50 91 LEU A O 1
ATOM 711 N N . ILE A 1 92 ? -1.153 4.065 -5.137 1.00 98.12 92 ILE A N 1
ATOM 712 C CA . ILE A 1 92 ? -2.593 4.279 -5.273 1.00 98.12 92 ILE A CA 1
ATOM 713 C C . ILE A 1 92 ? -3.236 2.924 -5.541 1.00 98.12 92 ILE A C 1
ATOM 715 O O . ILE A 1 92 ? -2.988 2.308 -6.576 1.00 98.12 92 ILE A O 1
ATOM 719 N N . ASN A 1 93 ? -4.047 2.451 -4.604 1.00 98.25 93 ASN A N 1
ATOM 720 C CA . ASN A 1 93 ? -4.744 1.183 -4.723 1.00 98.25 93 ASN A CA 1
ATOM 721 C C . ASN A 1 93 ? -6.232 1.409 -4.987 1.00 98.25 93 ASN A C 1
ATOM 723 O O . ASN A 1 93 ? -6.925 1.989 -4.153 1.00 98.25 93 ASN A O 1
ATOM 727 N N . HIS A 1 94 ? -6.709 0.909 -6.121 1.00 96.69 94 HIS A N 1
ATOM 728 C CA . HIS A 1 94 ? -8.122 0.787 -6.474 1.00 96.69 94 HIS A CA 1
ATOM 729 C C . HIS A 1 94 ? -8.599 -0.671 -6.545 1.00 96.69 94 HIS A C 1
ATOM 731 O O . HIS A 1 94 ? -9.802 -0.908 -6.645 1.00 96.69 94 HIS A O 1
ATOM 737 N N . GLY A 1 95 ? -7.673 -1.630 -6.511 1.00 96.06 95 GLY A N 1
ATOM 738 C CA . GLY A 1 95 ? -7.938 -3.059 -6.626 1.00 96.06 95 GLY A CA 1
ATOM 739 C C . GLY A 1 95 ? -7.535 -3.799 -5.360 1.00 96.06 95 GLY A C 1
ATOM 740 O O . GLY A 1 95 ? -7.858 -3.383 -4.246 1.00 96.06 95 GLY A O 1
ATOM 741 N N . GLU A 1 96 ? -6.820 -4.904 -5.530 1.00 97.00 96 GLU A N 1
ATOM 742 C CA . GLU A 1 96 ? -6.341 -5.733 -4.434 1.00 97.00 96 GLU A CA 1
ATOM 743 C C . GLU A 1 96 ? -4.810 -5.718 -4.342 1.00 97.00 96 GLU A C 1
ATOM 745 O O . GLU A 1 96 ? -4.096 -5.920 -5.324 1.00 97.00 96 GLU A O 1
ATOM 750 N N . ILE A 1 97 ? -4.286 -5.516 -3.137 1.00 97.56 97 ILE A N 1
ATOM 751 C CA . ILE A 1 97 ? -2.867 -5.691 -2.833 1.00 97.56 97 ILE A CA 1
ATOM 752 C C . ILE A 1 97 ? -2.757 -6.732 -1.735 1.00 97.56 97 ILE A C 1
ATOM 754 O O . ILE A 1 97 ? -3.314 -6.544 -0.656 1.00 97.56 97 ILE A O 1
ATOM 758 N N . VAL A 1 98 ? -2.000 -7.794 -2.001 1.00 96.69 98 VAL A N 1
ATOM 759 C CA . VAL A 1 98 ? -1.671 -8.829 -1.019 1.00 96.69 98 VAL A CA 1
ATOM 760 C C . VAL A 1 98 ? -0.166 -8.832 -0.800 1.00 96.69 98 VAL A C 1
ATOM 762 O O . VAL A 1 98 ? 0.589 -9.189 -1.708 1.00 96.69 98 VAL A O 1
ATOM 765 N N . ALA A 1 99 ? 0.289 -8.447 0.392 1.00 95.88 99 ALA A N 1
ATOM 766 C CA . ALA A 1 99 ? 1.718 -8.324 0.680 1.00 95.88 99 ALA A CA 1
ATOM 767 C C . ALA A 1 99 ? 2.119 -8.942 2.023 1.00 95.88 99 ALA A C 1
ATOM 769 O O . ALA A 1 99 ? 1.401 -8.856 3.015 1.00 95.88 99 ALA A O 1
ATOM 770 N N . GLN A 1 100 ? 3.317 -9.522 2.091 1.00 94.62 100 GLN A N 1
ATOM 771 C CA . GLN A 1 100 ? 3.853 -9.979 3.373 1.00 94.62 100 GLN A CA 1
ATOM 772 C C . GLN A 1 100 ? 4.182 -8.779 4.268 1.00 94.62 100 GLN A C 1
ATOM 774 O O . GLN A 1 100 ? 3.709 -8.678 5.399 1.00 94.62 100 GLN A O 1
ATOM 779 N N . THR A 1 101 ? 4.955 -7.835 3.742 1.00 96.38 101 THR A N 1
ATOM 780 C CA . THR A 1 101 ? 5.316 -6.618 4.465 1.00 96.38 101 THR A CA 1
ATOM 781 C C . THR A 1 101 ? 5.099 -5.410 3.576 1.00 96.38 101 THR A C 1
ATOM 783 O O . THR A 1 101 ? 5.521 -5.408 2.421 1.00 96.38 101 THR A O 1
ATOM 786 N N . VAL A 1 102 ? 4.503 -4.362 4.134 1.00 98.00 102 VAL A N 1
ATOM 787 C CA . VAL A 1 102 ? 4.513 -3.024 3.541 1.00 98.00 102 VAL A CA 1
ATOM 788 C C . VAL A 1 102 ? 5.315 -2.097 4.452 1.00 98.00 102 VAL A C 1
ATOM 790 O O . VAL A 1 102 ? 4.970 -1.936 5.621 1.00 98.00 102 VAL A O 1
ATOM 793 N N . ASP A 1 103 ? 6.388 -1.508 3.922 1.00 98.06 103 ASP A N 1
ATOM 794 C CA . ASP A 1 103 ? 7.199 -0.477 4.591 1.00 98.06 103 ASP A CA 1
ATOM 795 C C . ASP A 1 103 ? 6.956 0.862 3.891 1.00 98.06 103 ASP A C 1
ATOM 797 O O . ASP A 1 103 ? 7.390 1.079 2.757 1.00 98.06 103 ASP A O 1
ATOM 801 N N . ASN A 1 104 ? 6.209 1.741 4.550 1.00 98.31 104 ASN A N 1
ATOM 802 C CA . ASN A 1 104 ? 5.784 3.022 4.019 1.00 98.31 104 ASN A CA 1
ATOM 803 C C . ASN A 1 104 ? 6.593 4.170 4.628 1.00 98.31 104 ASN A C 1
ATOM 805 O O . ASN A 1 104 ? 6.521 4.441 5.822 1.00 98.31 104 ASN A O 1
ATOM 809 N N . ALA A 1 105 ? 7.313 4.895 3.783 1.00 98.00 105 ALA A N 1
ATOM 810 C CA . ALA A 1 105 ? 7.946 6.180 4.068 1.00 98.00 105 ALA A CA 1
ATOM 811 C C . ALA A 1 105 ? 7.432 7.303 3.143 1.00 98.00 105 ALA A C 1
ATOM 813 O O . ALA A 1 105 ? 7.970 8.412 3.178 1.00 98.00 105 ALA A O 1
ATOM 814 N N . GLY A 1 106 ? 6.447 7.007 2.290 1.00 97.81 106 GLY A N 1
ATOM 815 C CA . GLY A 1 106 ? 5.847 7.923 1.324 1.00 97.81 106 GLY A CA 1
ATOM 816 C C . GLY A 1 106 ? 4.339 8.028 1.528 1.00 97.81 106 GLY A C 1
ATOM 817 O O . GLY A 1 106 ? 3.879 8.191 2.658 1.00 97.81 10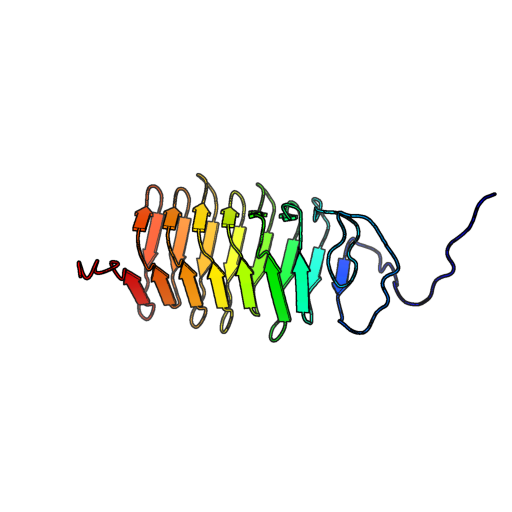6 GLY A O 1
ATOM 818 N N . GLN A 1 107 ? 3.581 7.959 0.432 1.00 98.38 107 GLN A N 1
ATOM 819 C CA . GLN A 1 107 ? 2.128 8.141 0.442 1.00 98.38 107 GLN A CA 1
ATOM 820 C C . GLN A 1 107 ? 1.400 6.897 -0.070 1.00 98.38 107 GLN A C 1
ATOM 822 O O . GLN A 1 107 ? 1.690 6.405 -1.164 1.00 98.38 107 GLN A O 1
ATOM 827 N N . ILE A 1 108 ? 0.412 6.427 0.688 1.00 98.44 108 ILE A N 1
ATOM 828 C CA . ILE A 1 108 ? -0.492 5.346 0.287 1.00 98.44 108 ILE A CA 1
ATOM 829 C C . ILE A 1 108 ? -1.924 5.876 0.273 1.00 98.44 108 ILE A C 1
ATOM 831 O O . ILE A 1 108 ? -2.395 6.426 1.262 1.00 98.44 108 ILE A O 1
ATOM 835 N N . SER A 1 109 ? -2.633 5.668 -0.833 1.00 97.75 109 SER A N 1
ATOM 836 C CA . SER A 1 109 ? -4.067 5.944 -0.940 1.00 97.75 109 SER A CA 1
ATOM 837 C C . SER A 1 109 ? -4.793 4.661 -1.326 1.00 97.75 109 SER A C 1
ATOM 839 O O . SER A 1 109 ? -4.584 4.132 -2.417 1.00 97.75 109 SER A O 1
ATOM 841 N N . ASN A 1 110 ? -5.614 4.141 -0.419 1.00 95.81 110 ASN A N 1
ATOM 842 C CA . ASN A 1 110 ? -6.451 2.965 -0.620 1.00 95.81 110 ASN A CA 1
ATOM 843 C C . ASN A 1 110 ? -7.886 3.433 -0.878 1.00 95.81 110 ASN A C 1
ATOM 845 O O . ASN A 1 110 ? -8.516 4.025 -0.001 1.00 95.81 110 ASN A O 1
ATOM 849 N N . SER A 1 111 ? -8.383 3.253 -2.101 1.00 92.25 111 SER A N 1
ATOM 850 C CA . SER A 1 111 ? -9.628 3.878 -2.538 1.00 92.25 111 SER A CA 1
ATOM 851 C C . SER A 1 111 ? -10.887 3.115 -2.136 1.00 92.25 111 SER A C 1
ATOM 853 O O . SER A 1 111 ? -10.845 2.026 -1.572 1.00 92.25 111 SER A O 1
ATOM 855 N N . LEU A 1 112 ? -12.039 3.677 -2.513 1.00 80.75 112 LEU A N 1
ATOM 856 C CA . LEU A 1 112 ? -13.326 2.986 -2.505 1.00 80.75 112 LEU A CA 1
ATOM 857 C C . LEU A 1 112 ? -13.190 1.618 -3.204 1.00 80.75 112 LEU A C 1
ATOM 859 O O . LEU A 1 112 ? -12.565 1.556 -4.260 1.00 80.75 112 LEU A O 1
ATOM 863 N N . THR A 1 113 ? -13.722 0.562 -2.574 1.00 86.94 113 THR A N 1
ATOM 864 C CA . THR A 1 113 ? -13.646 -0.868 -2.954 1.00 86.94 113 THR A CA 1
ATOM 865 C C . THR A 1 113 ? -12.261 -1.513 -2.981 1.00 86.94 113 THR A C 1
ATOM 867 O O . THR A 1 113 ? -12.176 -2.715 -3.223 1.00 86.94 113 THR A O 1
ATOM 870 N N . ALA A 1 114 ? -11.192 -0.766 -2.703 1.00 91.06 114 ALA A N 1
ATOM 871 C CA . ALA A 1 114 ? -9.848 -1.318 -2.689 1.00 91.06 114 ALA A CA 1
ATOM 872 C C . ALA A 1 114 ? -9.621 -2.180 -1.441 1.00 91.06 114 ALA A C 1
ATOM 874 O O . ALA A 1 114 ? -10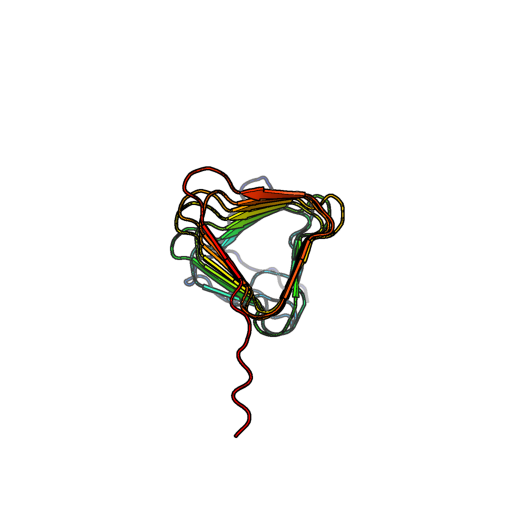.052 -1.826 -0.339 1.00 91.06 114 ALA A O 1
ATOM 875 N N . ASN A 1 115 ? -8.918 -3.298 -1.604 1.00 96.06 115 ASN A N 1
ATOM 876 C CA . ASN A 1 115 ? -8.495 -4.165 -0.511 1.00 96.06 115 ASN A CA 1
ATOM 877 C C . ASN A 1 115 ? -6.970 -4.143 -0.406 1.00 96.06 115 ASN A C 1
ATOM 879 O O . ASN A 1 115 ? -6.271 -4.459 -1.368 1.00 96.06 115 ASN A O 1
ATOM 883 N N . MET A 1 116 ? -6.451 -3.787 0.761 1.00 96.88 116 MET A N 1
ATOM 884 C CA . MET A 1 116 ? -5.043 -3.957 1.098 1.00 96.88 116 MET A CA 1
ATOM 885 C C . MET A 1 116 ? -4.954 -4.991 2.213 1.00 96.88 116 MET A C 1
ATOM 887 O O . MET A 1 116 ? -5.304 -4.700 3.354 1.00 96.88 116 MET A O 1
ATOM 891 N N . ASP A 1 117 ? -4.510 -6.196 1.867 1.00 96.75 117 ASP A N 1
ATOM 892 C CA . ASP A 1 117 ? -4.350 -7.314 2.788 1.00 96.75 117 ASP A CA 1
ATOM 893 C C . ASP A 1 117 ? -2.865 -7.594 3.012 1.00 96.75 117 ASP A C 1
ATOM 895 O O . ASP A 1 117 ? -2.129 -8.009 2.111 1.00 96.75 117 ASP A O 1
ATOM 899 N N . VAL A 1 118 ? -2.393 -7.291 4.215 1.00 96.12 118 VAL A N 1
ATOM 900 C CA . VAL A 1 118 ? -0.974 -7.338 4.543 1.00 96.12 118 VAL A CA 1
ATOM 901 C C . VAL A 1 118 ? -0.728 -8.157 5.792 1.00 96.12 118 VAL A C 1
ATOM 903 O O . VAL A 1 118 ? -1.513 -8.146 6.739 1.00 96.12 118 VAL A O 1
ATOM 906 N N . HIS A 1 119 ? 0.401 -8.858 5.855 1.00 95.12 119 HIS A N 1
ATOM 907 C CA . HIS A 1 119 ? 0.764 -9.515 7.108 1.00 95.12 119 HIS A CA 1
ATOM 908 C C . HIS A 1 119 ? 1.299 -8.500 8.127 1.00 95.12 119 HIS A C 1
ATOM 910 O O . HIS A 1 119 ? 0.855 -8.476 9.275 1.00 95.12 119 HIS A O 1
ATOM 916 N N . THR A 1 120 ? 2.228 -7.636 7.715 1.00 95.62 120 THR A N 1
ATOM 917 C CA . THR A 1 120 ? 2.801 -6.570 8.551 1.00 95.62 120 THR A CA 1
ATOM 918 C C . THR A 1 120 ? 2.820 -5.239 7.803 1.00 95.62 120 THR A C 1
ATOM 920 O O . THR A 1 120 ? 3.283 -5.165 6.666 1.00 95.62 120 THR A O 1
ATOM 923 N N . PHE A 1 121 ? 2.367 -4.177 8.464 1.00 97.06 121 PHE A N 1
ATOM 924 C CA . PHE A 1 121 ? 2.431 -2.803 7.981 1.00 97.06 121 PHE A CA 1
ATOM 925 C C . PHE A 1 121 ? 3.326 -1.959 8.887 1.00 97.06 121 PHE A C 1
ATOM 927 O O . PHE A 1 121 ? 3.137 -1.927 10.105 1.00 97.06 121 PHE A O 1
ATOM 934 N N . LEU A 1 122 ? 4.291 -1.266 8.291 1.00 97.00 122 LEU A N 1
ATOM 935 C CA . LEU A 1 122 ? 5.206 -0.359 8.972 1.00 97.00 122 LEU A CA 1
ATOM 936 C C . LEU A 1 122 ? 5.114 1.007 8.297 1.00 97.00 122 LEU A C 1
ATOM 938 O O . LEU A 1 122 ? 5.573 1.156 7.170 1.00 97.00 122 LEU A O 1
ATOM 942 N N . ALA A 1 123 ? 4.578 2.014 8.974 1.00 95.62 123 ALA A N 1
ATOM 943 C CA . ALA A 1 123 ? 4.659 3.395 8.519 1.00 95.62 123 ALA A CA 1
ATOM 944 C C . ALA A 1 123 ? 5.733 4.150 9.302 1.00 95.62 123 ALA A C 1
ATOM 946 O O . ALA A 1 123 ? 5.789 4.130 10.534 1.00 95.62 123 ALA A O 1
ATOM 947 N N . ARG A 1 124 ? 6.629 4.811 8.574 1.00 95.25 124 ARG A N 1
ATOM 948 C CA . ARG A 1 124 ? 7.702 5.640 9.126 1.00 95.25 124 ARG A CA 1
ATOM 949 C C . ARG A 1 124 ? 7.166 7.019 9.505 1.00 95.25 124 ARG A C 1
ATOM 951 O O . ARG A 1 124 ? 6.126 7.459 9.030 1.00 95.25 124 ARG A O 1
ATOM 958 N N . ALA A 1 125 ? 7.931 7.741 10.321 1.00 94.12 125 ALA A N 1
ATOM 959 C CA . ALA A 1 125 ? 7.632 9.135 10.621 1.00 94.12 125 ALA A CA 1
ATOM 960 C C . ALA A 1 125 ? 7.544 9.975 9.336 1.00 94.12 125 ALA A C 1
ATOM 962 O O . ALA A 1 125 ? 8.462 9.959 8.515 1.00 94.12 125 ALA A O 1
ATOM 963 N N . GLY A 1 126 ? 6.438 10.708 9.187 1.00 93.19 126 GLY A N 1
ATOM 964 C CA . GLY A 1 126 ? 6.137 11.514 8.001 1.00 93.19 126 GLY A CA 1
ATOM 965 C C . GLY A 1 126 ? 5.561 10.739 6.813 1.00 93.19 126 GLY A C 1
ATOM 966 O O . GLY A 1 126 ? 5.344 11.352 5.773 1.00 93.19 126 GLY A O 1
ATOM 967 N N . ALA A 1 127 ? 5.325 9.429 6.944 1.00 96.69 127 ALA A N 1
ATOM 968 C CA . ALA A 1 127 ? 4.537 8.679 5.974 1.00 96.69 127 ALA A CA 1
ATOM 969 C C . ALA A 1 127 ? 3.050 9.037 6.097 1.00 96.69 127 ALA A C 1
ATOM 971 O O . ALA A 1 127 ? 2.580 9.390 7.180 1.00 96.69 127 ALA A O 1
ATOM 972 N N . GLU A 1 128 ? 2.314 8.920 4.997 1.00 97.25 128 GLU A N 1
ATOM 973 C CA . GLU A 1 128 ? 0.884 9.223 4.943 1.00 97.25 128 GLU A CA 1
ATOM 974 C C . GLU A 1 128 ? 0.119 8.031 4.369 1.00 97.25 128 GLU A C 1
ATOM 976 O O . GLU A 1 128 ? 0.535 7.414 3.380 1.00 97.25 128 GLU A O 1
ATOM 981 N N . VAL A 1 129 ? -1.005 7.707 5.001 1.00 96.88 129 VAL A N 1
ATOM 982 C CA .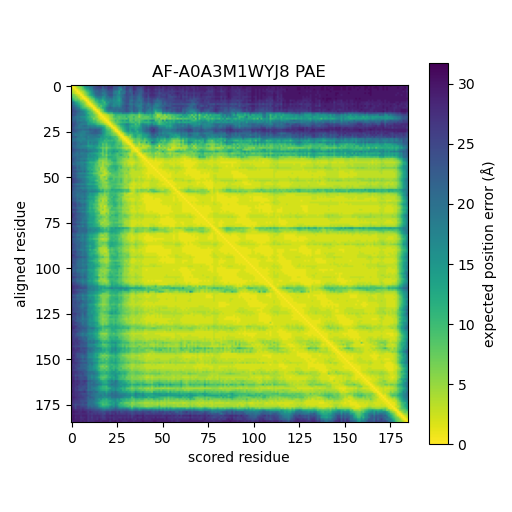 VAL A 1 129 ? -1.940 6.674 4.566 1.00 96.88 129 VAL A CA 1
ATOM 983 C C . VAL A 1 129 ? -3.348 7.240 4.605 1.00 96.88 129 VAL A C 1
ATOM 985 O O . VAL A 1 129 ? -3.812 7.716 5.640 1.00 96.88 129 VAL A O 1
ATOM 988 N N . GLU A 1 130 ? -4.054 7.123 3.491 1.00 96.44 130 GLU A N 1
ATOM 989 C CA . GLU A 1 130 ? -5.483 7.392 3.407 1.00 96.44 130 GLU A CA 1
ATOM 990 C C . GLU A 1 130 ? -6.209 6.101 3.044 1.00 96.44 130 GLU A C 1
ATOM 992 O O . GLU A 1 130 ? -6.067 5.588 1.934 1.00 96.44 130 GLU A O 1
ATOM 997 N N . ASN A 1 131 ? -7.007 5.575 3.969 1.00 96.25 131 ASN A N 1
ATOM 998 C CA . ASN A 1 131 ? -7.940 4.491 3.686 1.00 96.25 131 ASN A CA 1
ATOM 999 C C . ASN A 1 131 ? -9.327 5.093 3.472 1.00 96.25 131 ASN A C 1
ATOM 1001 O O . ASN A 1 131 ? -10.026 5.409 4.435 1.00 96.25 131 ASN A O 1
ATOM 1005 N N . LEU A 1 132 ? -9.701 5.318 2.214 1.00 93.81 132 LEU A N 1
ATOM 1006 C CA . LEU A 1 132 ? -10.922 6.032 1.851 1.00 93.81 132 LEU A CA 1
ATOM 1007 C C . LEU A 1 132 ? -12.184 5.223 2.184 1.00 93.81 132 LEU A C 1
ATOM 1009 O O . LEU A 1 132 ? -12.153 4.017 2.427 1.00 93.81 132 LEU A O 1
ATOM 1013 N N . ARG A 1 133 ? -13.335 5.908 2.190 1.00 91.38 133 ARG A N 1
ATOM 1014 C CA . ARG A 1 133 ? -14.634 5.292 2.489 1.00 91.38 133 ARG A CA 1
ATOM 1015 C C . ARG A 1 133 ? -14.888 4.093 1.580 1.00 91.38 133 ARG A C 1
ATOM 1017 O O . ARG A 1 133 ? -14.778 4.213 0.368 1.00 91.38 133 ARG A O 1
ATOM 1024 N N . GLY A 1 134 ? -15.252 2.963 2.187 1.00 87.75 134 GLY A N 1
ATOM 1025 C CA . GLY A 1 134 ? -15.492 1.686 1.508 1.00 87.75 134 GLY A CA 1
ATOM 1026 C C . GLY A 1 134 ? -14.233 0.960 1.019 1.00 87.75 134 GLY A C 1
ATOM 1027 O O . GLY A 1 134 ? -14.370 -0.087 0.392 1.00 87.75 134 GLY A O 1
ATOM 1028 N N . GLY A 1 135 ? -13.036 1.487 1.289 1.00 93.56 135 GLY A N 1
ATOM 1029 C CA . GLY A 1 135 ? -11.786 0.734 1.220 1.00 93.56 135 GLY A CA 1
ATOM 1030 C C . GLY A 1 135 ? -11.606 -0.152 2.455 1.00 93.56 135 GLY A C 1
ATOM 1031 O O . GLY A 1 135 ? -12.094 0.165 3.547 1.00 93.56 135 GLY A O 1
ATOM 1032 N N . SER A 1 136 ? -10.913 -1.274 2.281 1.00 96.06 136 SER A N 1
ATOM 1033 C CA . SER A 1 136 ? -10.545 -2.198 3.350 1.00 96.06 136 SER A CA 1
ATOM 1034 C C . SER A 1 136 ? -9.030 -2.268 3.484 1.00 96.06 136 SER A C 1
ATOM 1036 O O . SER A 1 136 ? -8.319 -2.491 2.504 1.00 96.06 136 SER A O 1
ATOM 1038 N N . PHE A 1 137 ? -8.548 -2.082 4.706 1.00 96.69 137 PHE A N 1
ATOM 1039 C CA . PHE A 1 137 ? -7.155 -2.247 5.083 1.00 96.69 137 PHE A CA 1
ATOM 1040 C C . PHE A 1 137 ? -7.080 -3.317 6.169 1.00 96.69 137 PHE A C 1
ATOM 1042 O O . PHE A 1 137 ? -7.699 -3.172 7.223 1.00 96.69 137 PHE A O 1
ATOM 1049 N N . LYS A 1 138 ? -6.348 -4.401 5.926 1.00 96.56 138 LYS A N 1
ATOM 1050 C CA . LYS A 1 138 ? -6.251 -5.538 6.842 1.00 96.56 138 LYS A CA 1
ATOM 1051 C C . LYS A 1 138 ? -4.799 -5.856 7.128 1.00 96.56 138 LYS A C 1
ATOM 1053 O O . LYS A 1 138 ? -4.035 -6.128 6.211 1.00 96.56 138 LYS A O 1
ATOM 1058 N N . ALA A 1 139 ? -4.438 -5.872 8.404 1.00 95.12 139 ALA A N 1
ATOM 1059 C CA . ALA A 1 139 ? -3.149 -6.347 8.877 1.00 95.12 139 ALA A CA 1
ATOM 1060 C C . ALA A 1 139 ? -3.331 -7.633 9.690 1.00 95.12 139 ALA A C 1
ATOM 1062 O O . ALA A 1 139 ? -3.975 -7.643 10.742 1.00 95.12 139 ALA A O 1
ATOM 1063 N N . HIS A 1 140 ? -2.761 -8.744 9.226 1.00 92.69 140 HIS A N 1
ATOM 1064 C CA . HIS A 1 140 ? -2.907 -10.033 9.911 1.00 92.69 140 HIS A CA 1
ATOM 1065 C C . HIS A 1 140 ? -2.049 -10.196 11.161 1.00 92.69 140 HIS A C 1
ATOM 1067 O O . HIS A 1 140 ? -2.288 -11.133 11.913 1.00 92.69 140 HIS A O 1
ATOM 1073 N N . ARG A 1 141 ? -1.055 -9.334 11.366 1.00 90.69 141 ARG A N 1
ATOM 1074 C CA . ARG A 1 141 ? -0.191 -9.392 12.540 1.00 90.69 141 ARG A CA 1
ATOM 1075 C C . ARG A 1 141 ? 0.001 -8.013 13.137 1.00 90.69 141 ARG A C 1
ATOM 1077 O O . ARG A 1 141 ? -0.515 -7.725 14.206 1.00 90.69 141 ARG A O 1
ATOM 1084 N N . LEU A 1 142 ? 0.738 -7.147 12.453 1.00 90.00 142 LEU A N 1
ATOM 1085 C CA . LEU A 1 142 ? 1.212 -5.904 13.051 1.00 90.00 142 LEU A CA 1
ATOM 1086 C C . LEU A 1 142 ? 0.908 -4.704 12.166 1.00 90.00 142 LEU A C 1
ATOM 10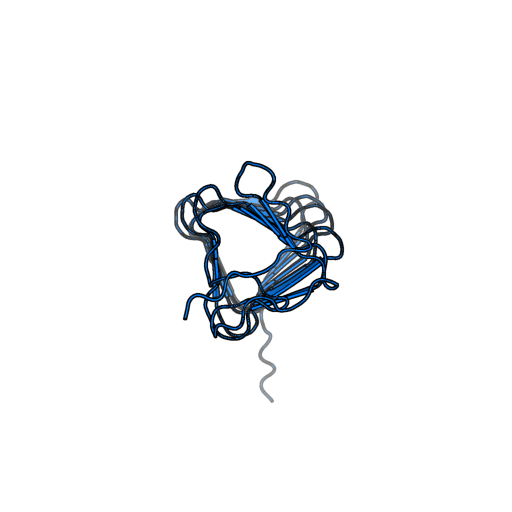88 O O . LEU A 1 142 ? 1.228 -4.717 10.980 1.00 90.00 142 LEU A O 1
ATOM 1092 N N . ILE A 1 143 ? 0.392 -3.650 12.788 1.00 89.62 143 ILE A N 1
ATOM 1093 C CA . ILE A 1 143 ? 0.527 -2.275 12.315 1.00 89.62 143 ILE A CA 1
ATOM 1094 C C . ILE A 1 143 ? 1.439 -1.532 13.287 1.00 89.62 143 ILE A C 1
ATOM 1096 O O . ILE A 1 143 ? 1.137 -1.451 14.478 1.00 89.62 143 ILE A O 1
ATOM 1100 N N . LEU A 1 144 ? 2.535 -0.980 12.772 1.00 92.69 144 LEU A N 1
ATOM 1101 C CA . LEU A 1 144 ? 3.353 0.015 13.461 1.00 92.69 144 LEU A CA 1
ATOM 1102 C C . LEU A 1 144 ? 3.213 1.342 12.713 1.00 92.69 144 LEU A C 1
ATOM 1104 O O . LEU A 1 144 ? 3.833 1.525 11.666 1.00 92.69 144 LEU A O 1
ATOM 1108 N N . GLU A 1 145 ? 2.398 2.252 13.238 1.00 89.06 145 GLU A N 1
ATOM 1109 C CA . GLU A 1 145 ? 2.100 3.537 12.603 1.00 89.06 145 GLU A CA 1
ATOM 1110 C C . GLU A 1 145 ? 2.951 4.649 13.220 1.00 89.06 145 GLU A C 1
ATOM 1112 O O . GLU A 1 145 ? 2.716 5.068 14.350 1.00 89.06 145 GLU A O 1
ATOM 1117 N N . GLY A 1 146 ? 3.976 5.113 12.507 1.00 89.88 146 GLY A N 1
ATOM 1118 C CA . GLY A 1 146 ? 4.817 6.239 12.924 1.00 89.88 146 GLY A CA 1
ATOM 1119 C C . GLY A 1 146 ? 4.483 7.569 12.243 1.00 89.88 146 GLY A C 1
ATOM 1120 O O . GLY A 1 146 ? 5.048 8.591 12.634 1.00 89.88 146 GLY A O 1
ATOM 1121 N N . GLY A 1 147 ? 3.630 7.561 11.219 1.00 93.25 147 GLY A N 1
ATOM 1122 C CA . GLY A 1 147 ? 3.235 8.697 10.390 1.00 93.25 147 GLY A CA 1
ATOM 1123 C C . GLY A 1 147 ? 1.787 9.123 10.642 1.00 93.25 147 GLY A C 1
ATOM 1124 O O . GLY A 1 147 ? 1.372 9.262 11.792 1.00 93.25 147 GLY A O 1
ATOM 1125 N N . ALA A 1 148 ? 1.041 9.410 9.577 1.00 94.69 148 ALA A N 1
ATOM 1126 C CA . ALA A 1 148 ? -0.370 9.773 9.634 1.00 94.69 148 ALA A CA 1
ATOM 1127 C C . ALA A 1 148 ? -1.225 8.741 8.890 1.00 94.69 148 ALA A C 1
ATOM 1129 O O . ALA A 1 148 ? -1.053 8.538 7.690 1.00 94.69 148 ALA A O 1
ATOM 1130 N N . PHE A 1 149 ? -2.195 8.155 9.587 1.00 95.50 149 PHE A N 1
ATOM 1131 C CA . PHE A 1 149 ? -3.172 7.227 9.032 1.00 95.50 149 PHE A CA 1
ATOM 1132 C C . PHE A 1 149 ? -4.575 7.811 9.181 1.00 95.50 149 PHE A C 1
ATOM 1134 O O . PHE A 1 149 ? -5.097 7.945 10.291 1.00 95.50 149 PHE A O 1
ATOM 1141 N N . GLN A 1 150 ? -5.208 8.132 8.057 1.00 95.12 150 GLN A N 1
ATOM 1142 C CA . GLN A 1 150 ? -6.585 8.611 8.005 1.00 95.12 150 GLN A CA 1
ATOM 1143 C C . GLN A 1 150 ? -7.508 7.477 7.554 1.00 95.12 150 GLN A C 1
ATOM 1145 O O . GLN A 1 150 ? -7.507 7.070 6.389 1.00 95.12 150 GLN A O 1
ATOM 1150 N N . ASN A 1 151 ? -8.300 6.950 8.487 1.00 95.19 151 ASN A N 1
ATOM 1151 C CA . ASN A 1 151 ? -9.238 5.866 8.235 1.00 95.19 151 ASN A CA 1
ATOM 1152 C C . ASN A 1 151 ? -10.664 6.395 8.027 1.00 95.19 151 ASN A C 1
ATOM 1154 O O . ASN A 1 151 ? -11.367 6.736 8.982 1.00 95.19 151 ASN A O 1
ATOM 1158 N N . TYR A 1 152 ? -11.106 6.391 6.771 1.00 93.81 152 TYR A N 1
ATOM 1159 C CA . TYR A 1 152 ? -12.478 6.665 6.334 1.00 93.81 152 TYR A CA 1
ATOM 1160 C C . TYR A 1 152 ? -13.255 5.387 5.955 1.00 93.81 152 TYR A C 1
ATOM 1162 O O . TYR A 1 152 ? -14.471 5.464 5.769 1.00 93.81 152 TYR A O 1
ATOM 1170 N N . GLY A 1 153 ? -12.572 4.243 5.822 1.00 93.50 153 GLY A N 1
ATOM 1171 C CA . GLY A 1 153 ? -13.128 2.924 5.493 1.00 93.50 153 GLY A CA 1
ATOM 1172 C C . GLY A 1 153 ? -13.052 1.928 6.655 1.00 93.50 153 GLY A C 1
ATOM 1173 O O . GLY A 1 153 ? -13.257 2.299 7.808 1.00 93.50 153 GLY A O 1
ATOM 1174 N N . THR A 1 154 ? -12.754 0.663 6.361 1.00 95.44 154 THR A N 1
ATOM 1175 C CA . THR A 1 154 ? -12.533 -0.368 7.390 1.00 95.44 154 THR A CA 1
ATOM 1176 C C . THR A 1 154 ? -11.040 -0.631 7.552 1.00 95.44 154 THR A C 1
ATOM 1178 O O . THR A 1 154 ? -10.364 -0.935 6.569 1.00 95.44 154 THR A O 1
ATOM 1181 N N . CYS A 1 155 ? -10.540 -0.561 8.784 1.00 95.50 155 CYS A N 1
ATOM 1182 C CA . CYS A 1 155 ? -9.193 -0.973 9.165 1.00 95.50 155 CYS A CA 1
ATOM 1183 C C . CYS A 1 155 ? -9.287 -2.112 10.190 1.00 95.50 155 CYS A C 1
ATOM 1185 O O . CYS A 1 155 ? -9.836 -1.924 11.274 1.00 95.50 155 CYS A O 1
ATOM 1187 N N . GLU A 1 156 ? -8.779 -3.296 9.852 1.00 95.44 156 GLU A N 1
ATOM 1188 C CA . GLU A 1 156 ? -8.779 -4.473 10.727 1.00 95.44 156 GLU A CA 1
ATOM 1189 C C . GLU A 1 156 ? -7.349 -4.920 11.033 1.00 95.44 156 GLU A C 1
ATOM 1191 O O . GLU A 1 156 ? -6.533 -5.110 10.131 1.00 95.44 156 GLU A O 1
ATOM 1196 N N . VAL A 1 157 ? -7.055 -5.149 12.310 1.00 93.56 157 VAL A N 1
ATOM 1197 C CA . VAL A 1 157 ? -5.761 -5.632 12.797 1.00 93.56 157 VAL A CA 1
ATOM 1198 C C . VAL A 1 157 ? -5.991 -6.865 13.657 1.00 93.56 157 VAL A C 1
ATOM 1200 O O . VAL A 1 157 ? -6.812 -6.825 14.569 1.00 93.56 157 VAL A O 1
ATOM 1203 N N . LYS A 1 158 ? -5.298 -7.970 13.362 1.00 91.56 158 LYS A N 1
ATOM 1204 C CA . LYS A 1 158 ? -5.538 -9.261 14.037 1.00 91.56 158 LYS A CA 1
ATOM 1205 C C . LYS A 1 158 ? -4.683 -9.563 15.270 1.00 91.56 158 LYS A C 1
ATOM 1207 O O . LYS A 1 158 ? -5.087 -10.441 16.023 1.00 91.56 158 LYS A O 1
ATOM 1212 N N . ASP A 1 159 ? -3.538 -8.900 15.464 1.00 90.19 159 ASP A N 1
ATOM 1213 C CA . ASP A 1 159 ? -2.720 -9.120 16.669 1.00 90.19 159 ASP A CA 1
ATOM 1214 C C . ASP A 1 159 ? -2.327 -7.812 17.368 1.00 90.19 159 ASP A C 1
ATOM 1216 O O . ASP A 1 159 ? -2.662 -7.602 18.529 1.00 90.19 159 ASP A O 1
ATOM 1220 N N . THR A 1 160 ? -1.561 -6.935 16.716 1.00 91.94 160 THR A N 1
ATOM 1221 C CA . THR A 1 160 ? -0.939 -5.779 17.380 1.00 91.94 160 THR A CA 1
ATOM 1222 C C . THR A 1 160 ? -1.085 -4.512 16.553 1.00 91.94 160 THR A C 1
ATOM 1224 O O . THR A 1 160 ? -0.698 -4.462 15.387 1.00 91.94 160 THR A O 1
ATOM 1227 N N . PHE A 1 161 ? -1.578 -3.457 17.196 1.00 92.31 161 PHE A N 1
ATOM 1228 C CA . PHE A 1 161 ? -1.607 -2.100 16.666 1.00 92.31 161 PHE A CA 1
ATOM 1229 C C . PHE A 1 161 ? -0.789 -1.187 17.592 1.00 92.31 161 PHE A C 1
ATOM 1231 O O . PHE A 1 161 ? -1.179 -0.952 18.734 1.00 92.31 161 PHE A O 1
ATOM 1238 N N . ASP A 1 162 ? 0.358 -0.704 17.114 1.00 92.44 162 ASP A N 1
ATOM 1239 C CA . ASP A 1 162 ? 1.235 0.243 17.816 1.00 92.44 162 ASP A CA 1
ATOM 1240 C C . ASP A 1 162 ? 1.239 1.566 17.043 1.00 92.44 162 ASP A C 1
ATOM 1242 O O . ASP A 1 162 ? 1.927 1.715 16.031 1.00 92.44 162 ASP A O 1
ATOM 1246 N N . ASN A 1 163 ? 0.430 2.521 17.503 1.00 88.94 163 ASN A N 1
ATOM 1247 C CA . ASN A 1 163 ? 0.389 3.860 16.933 1.00 88.94 163 ASN A CA 1
ATOM 1248 C C . ASN A 1 163 ? 1.295 4.814 17.717 1.00 88.94 163 ASN A C 1
ATOM 1250 O O . ASN A 1 163 ? 1.008 5.180 18.858 1.00 88.94 163 ASN A O 1
ATOM 1254 N N . ARG A 1 164 ? 2.363 5.258 17.061 1.00 91.12 164 ARG A N 1
ATOM 1255 C CA . ARG A 1 164 ? 3.320 6.267 17.535 1.00 91.12 164 ARG A CA 1
ATOM 1256 C C . ARG A 1 164 ? 3.199 7.590 16.779 1.00 91.12 164 ARG A C 1
ATOM 1258 O O . ARG A 1 164 ? 3.910 8.538 17.107 1.00 91.12 164 ARG A O 1
ATOM 1265 N N . GLY A 1 165 ? 2.336 7.634 15.768 1.00 88.12 165 GLY A N 1
ATOM 1266 C CA . GLY A 1 165 ? 2.003 8.807 14.979 1.00 88.12 165 GLY A CA 1
ATOM 1267 C C . GLY A 1 165 ? 0.562 9.263 15.212 1.00 88.12 165 GLY A C 1
ATOM 1268 O O . GLY A 1 165 ? 0.031 9.204 16.326 1.00 88.12 165 GLY A O 1
ATOM 1269 N N . ALA A 1 166 ? -0.076 9.745 14.150 1.00 88.88 166 ALA A N 1
ATOM 1270 C CA . ALA A 1 166 ? -1.464 10.182 14.151 1.00 88.88 166 ALA A CA 1
ATOM 1271 C C . ALA A 1 166 ? -2.353 9.124 13.491 1.00 88.88 166 ALA A C 1
ATOM 1273 O O . ALA A 1 166 ? -2.231 8.865 12.299 1.00 88.88 166 ALA A O 1
ATOM 1274 N N . PHE A 1 167 ? -3.297 8.570 14.248 1.00 90.81 167 PHE A N 1
ATOM 1275 C CA . PHE A 1 167 ? -4.366 7.731 13.713 1.00 90.81 167 PHE A CA 1
ATOM 1276 C C . PHE A 1 167 ? -5.692 8.471 13.867 1.00 90.81 167 PHE A C 1
ATOM 1278 O O . PHE A 1 167 ? -6.079 8.821 14.985 1.00 90.81 167 PHE A O 1
ATOM 1285 N N . GLN A 1 168 ? -6.372 8.733 12.752 1.00 91.19 168 GLN A N 1
ATOM 1286 C CA . GLN A 1 168 ? -7.662 9.411 12.738 1.00 91.19 168 GLN A CA 1
ATOM 1287 C C . GLN A 1 168 ? -8.742 8.490 12.182 1.00 91.19 168 GLN A C 1
ATOM 1289 O O . GLN A 1 168 ? -8.673 8.042 11.041 1.00 91.19 168 GLN A O 1
ATOM 1294 N N . GLU A 1 169 ? -9.779 8.286 12.982 1.00 86.81 169 GLU A N 1
ATOM 1295 C CA . GLU A 1 169 ? -11.029 7.650 12.582 1.00 86.81 169 GLU A CA 1
ATOM 1296 C C . GLU A 1 169 ? -12.103 8.735 12.420 1.00 86.81 169 GLU A C 1
ATOM 1298 O O . GLU A 1 169 ? -12.137 9.711 13.177 1.00 86.81 169 GLU A O 1
ATOM 1303 N N . VAL A 1 170 ? -12.970 8.610 11.416 1.00 85.56 170 VAL A N 1
ATOM 1304 C CA . VAL A 1 170 ? -14.027 9.588 11.129 1.00 85.56 170 VAL A CA 1
ATOM 1305 C C . VAL A 1 170 ? -15.402 8.926 11.134 1.00 85.56 170 VAL A C 1
ATOM 1307 O O . VAL A 1 170 ? -15.538 7.715 11.031 1.00 85.56 170 VAL A O 1
ATOM 1310 N N . SER A 1 171 ? -16.468 9.720 11.215 1.00 77.69 171 SER A N 1
ATOM 1311 C CA . SER A 1 171 ? -17.828 9.174 11.264 1.00 77.69 171 SER A CA 1
ATOM 1312 C C . SER A 1 171 ? -18.151 8.276 10.057 1.00 77.69 171 SER A C 1
ATOM 1314 O O . SER A 1 171 ? -18.114 8.713 8.898 1.00 77.69 171 SER A O 1
ATOM 1316 N N . GLY A 1 172 ? -18.499 7.020 10.349 1.00 80.81 172 GLY A N 1
ATOM 1317 C CA . GLY A 1 172 ? -18.827 5.988 9.366 1.00 80.81 172 GLY A CA 1
ATOM 1318 C C . GLY A 1 172 ? -17.645 5.142 8.885 1.00 80.81 172 GLY A C 1
ATOM 1319 O O . GLY A 1 172 ? -17.857 4.335 7.982 1.00 80.81 172 GLY A O 1
ATOM 1320 N N . SER A 1 173 ? -16.445 5.320 9.446 1.00 91.31 173 SER A N 1
ATOM 1321 C CA . SER A 1 173 ? -15.375 4.326 9.347 1.00 91.31 173 SER A CA 1
ATOM 1322 C C . SER A 1 173 ? -15.450 3.304 10.480 1.00 91.31 173 SER A C 1
ATOM 1324 O O . SER A 1 173 ? -16.261 3.438 11.399 1.00 91.31 173 SER A O 1
ATOM 1326 N N . GLU A 1 174 ? -14.663 2.239 10.350 1.00 93.38 174 GLU A N 1
ATOM 1327 C CA . GLU A 1 174 ? -14.587 1.161 11.328 1.00 93.38 174 GLU A CA 1
ATOM 1328 C C . GLU A 1 174 ? -13.122 0.805 11.587 1.00 93.38 174 GLU A C 1
ATOM 1330 O O . GLU A 1 174 ? -12.363 0.529 10.649 1.00 93.38 174 GLU A O 1
ATOM 1335 N N . PHE A 1 175 ? -12.728 0.798 12.858 1.00 93.25 175 PHE A N 1
ATOM 1336 C CA . PHE A 1 175 ? -11.478 0.209 13.323 1.00 93.25 175 PHE A CA 1
ATOM 1337 C C . PHE A 1 175 ? -11.745 -1.037 14.176 1.00 93.25 175 PHE A C 1
ATOM 1339 O O . PHE A 1 175 ? -12.460 -0.986 15.177 1.00 93.25 175 PHE A O 1
ATOM 1346 N N . ILE A 1 176 ? -11.142 -2.163 13.792 1.00 93.12 176 ILE A N 1
ATOM 1347 C CA . ILE A 1 176 ? -11.289 -3.451 14.473 1.00 93.12 176 ILE A CA 1
ATOM 1348 C C . ILE A 1 176 ? -9.908 -3.944 14.894 1.00 93.12 176 ILE A C 1
ATOM 1350 O O . ILE A 1 176 ? -9.116 -4.367 14.055 1.00 93.12 176 ILE A O 1
ATOM 1354 N N . LEU A 1 177 ? -9.643 -3.974 16.198 1.00 90.31 177 LEU A N 1
ATOM 1355 C CA . LEU A 1 177 ? -8.533 -4.741 16.758 1.00 90.31 177 LEU A CA 1
ATOM 1356 C C . LEU A 1 177 ? -9.082 -6.076 17.266 1.00 90.31 177 LEU A C 1
ATOM 1358 O O . LEU A 1 177 ? -9.808 -6.121 18.260 1.00 90.31 177 LEU A O 1
ATOM 1362 N N . ARG A 1 178 ? -8.768 -7.165 16.565 1.00 87.31 178 ARG A N 1
ATOM 1363 C CA . ARG A 1 178 ? -8.971 -8.519 17.086 1.00 87.31 178 ARG A CA 1
ATOM 1364 C C . ARG A 1 178 ? -7.703 -8.887 17.835 1.00 87.31 178 ARG A C 1
ATOM 1366 O O . ARG A 1 178 ? -6.619 -8.674 17.320 1.00 87.31 178 ARG A O 1
ATOM 1373 N N . GLU A 1 179 ? -7.836 -9.418 19.037 1.00 77.56 179 GLU A N 1
ATOM 1374 C CA . GLU A 1 179 ? -6.713 -10.032 19.735 1.00 77.56 179 GLU A CA 1
ATOM 1375 C C . GLU A 1 179 ? -6.727 -11.527 19.416 1.00 77.56 179 GLU A C 1
ATOM 1377 O O . GLU A 1 179 ? -7.786 -12.169 19.434 1.00 77.56 179 GLU A O 1
ATOM 1382 N N . SER A 1 180 ? -5.568 -12.105 19.110 1.00 60.19 180 SER A N 1
ATOM 1383 C CA . SER A 1 180 ? -5.441 -13.548 18.960 1.00 60.19 180 SER A CA 1
ATOM 1384 C C . SER A 1 180 ? -5.694 -14.221 20.311 1.00 60.19 180 SER A C 1
ATOM 1386 O O . SER A 1 180 ? -4.848 -14.238 21.204 1.00 60.19 180 SER A O 1
ATOM 1388 N N . VAL A 1 181 ? -6.883 -14.808 20.471 1.00 54.19 181 VAL A N 1
ATOM 1389 C CA . VAL A 1 181 ? -7.185 -15.675 21.613 1.00 54.19 181 VAL A CA 1
ATOM 1390 C C . VAL A 1 181 ? -6.323 -16.927 21.468 1.00 54.19 181 VAL A C 1
ATOM 1392 O O . VAL A 1 181 ? -6.627 -17.809 20.664 1.00 54.19 181 VAL A O 1
ATOM 1395 N N . GLN A 1 182 ? -5.231 -17.019 22.232 1.00 44.53 182 GLN A N 1
ATOM 1396 C CA . GLN A 1 182 ? -4.526 -18.286 22.408 1.00 44.53 182 GLN A CA 1
ATOM 1397 C C . GLN A 1 182 ? -5.463 -19.254 23.135 1.00 44.53 182 GLN A C 1
ATOM 1399 O O . GLN A 1 182 ? -5.562 -19.247 24.360 1.00 44.53 182 GLN A O 1
ATOM 1404 N N . THR A 1 183 ? -6.159 -20.108 22.389 1.00 38.91 183 THR A N 1
ATOM 1405 C CA . THR A 1 183 ? -6.722 -21.327 22.967 1.00 38.91 183 THR A CA 1
ATOM 1406 C C . THR A 1 183 ? -5.552 -22.251 23.280 1.00 38.91 183 THR A C 1
ATOM 1408 O O . THR A 1 183 ? -5.000 -22.889 22.383 1.00 38.91 183 THR A O 1
ATOM 1411 N N . ILE A 1 184 ? -5.127 -22.256 24.543 1.00 42.72 184 ILE A N 1
ATOM 1412 C CA . ILE A 1 184 ? -4.201 -23.260 25.070 1.00 42.72 184 ILE A CA 1
ATOM 1413 C C . ILE A 1 184 ? -4.936 -24.615 24.992 1.00 42.72 184 ILE A C 1
ATOM 1415 O O . ILE A 1 184 ? -6.063 -24.681 25.490 1.00 42.72 184 ILE A O 1
ATOM 1419 N N . PRO A 1 185 ? -4.376 -25.643 24.323 1.00 54.34 185 PRO A N 1
ATOM 1420 C CA . PRO A 1 185 ? -4.972 -26.979 24.266 1.00 54.34 185 PRO A CA 1
ATOM 1421 C C . PRO A 1 185 ? -5.021 -27.668 25.635 1.00 54.34 185 PRO A C 1
ATOM 1423 O O . PRO A 1 185 ? -4.145 -27.382 26.485 1.00 54.34 185 PRO A O 1
#

Mean predicted aligned error: 8.93 Å

Secondary structure (DSSP, 8-state):
---PPPPSS----SSSEEEE-TTS------TT--BS--SSSEE-TT-EEEE-SEEE--SS-EEESSEEEE-TT-EEEEEEEEEEE-TT-EEEESSEEEEEEEEESSEEEE-TT-EEEEEEEEEPTT-EEEE-TT-EEEEEEEEEE-SEEEESSEEEESSEEEESSEEEE-TT-EEEE--------

Nearest PDB structures (foldseek):
  6n2b-assembly1_A  TM=3.741E-01  e=2.995E-01  Caldicellulosiruptor acetigenus I77R1B
  7kob-assembly1_A  TM=3.027E-01  e=1.356E-01  Escherichia coli CFT073

Foldseek 3Di:
DDDDDDDDDDDPPPFAEEEDDLPDDCPDDDLQAKVVGDPGQESADRHEYEFPAEIEGDDDEREFQHEYEYADNHEYEADPYEDEQADNGEYEFHYEYEHAEYEFPYEYEFEACGEYAYQEYHYADQGYYEQADNGEYEHAAEDAANYAHEFNAEYEYADYYHHNYHYDDDPPYYYYYHHPPPPDD

pLDDT: mean 82.78, std 19.26, range [30.53, 98.5]

Radius of gyration: 17.64 Å; Cα contacts (8 Å, |Δi|>4): 564; chains: 1; bounding box: 46×38×58 Å

Sequence (185 aa):
MLLRPIQPGVSPTDEGQYYFSPSQDNLFVTPQNWLPSYPGAKVKAGETVTIQGVAYIPHFDLEIEGTLIVLLDATLYVSQQSLRVLKGGRLINHGEIVAQTVDNAGQISNSLTANMDVHTFLARAGAEVENLRGGSFKAHRLILEGGAFQNYGTCEVKDTFDNRGAFQEVSGSEFILRESVQTIP